Protein AF-0000000084652783 (afdb_homodimer)

Organism: NCBI:txid1294263

Sequence (302 aa):
MLIAWQYLDKKAAAVEALKDYSSMQYIIEHSDEDIYEIETRMTSPHSAKITGVPGKHNPKSGEERLAACLDEIDVLKERYRRALEYMEWFKPAWDALPEEEQFILTEFFVNDVSKTEAVANIGEKLFLERAQVYRRKDKALNHLALLLYGKMLIAWQYLDKKAAAVEALKDYSSMQYIIEHSDEDIYEIETRMTSPHSAKITGVPGKHNPKSGEERLAACLDEIDVLKERYRRALEYMEWFKPAWDALPEEEQFILTEFFVNDVSKTEAVANIGEKLFLERAQVYRRKDKALNHLALLLYGK

Solvent-accessible surface area (backbone atoms only — not comparable to full-atom values): 16634 Å² total; per-residue (Å²): 128,68,69,73,58,74,43,48,53,48,54,61,18,40,52,54,49,41,53,42,45,60,58,32,52,48,40,64,74,43,45,67,61,53,47,50,53,51,51,45,59,69,66,44,68,71,75,63,75,75,59,83,63,83,58,81,76,49,68,64,51,58,55,50,48,51,52,50,49,50,51,50,44,51,52,52,50,50,51,37,52,51,28,50,52,43,46,70,62,47,43,62,38,56,68,67,43,54,67,68,41,48,50,49,49,35,36,63,44,51,43,95,54,50,69,68,53,25,52,50,53,48,21,67,75,67,72,42,52,73,71,54,50,53,53,49,43,51,51,34,44,49,53,47,20,34,59,71,70,48,132,129,6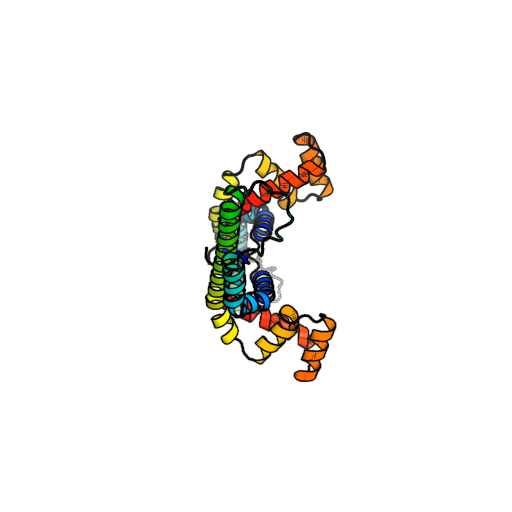7,68,73,59,73,44,47,54,48,53,62,17,41,52,55,50,40,52,42,46,59,59,33,52,48,40,65,74,41,45,67,62,53,47,50,51,50,51,46,58,68,65,44,67,73,74,66,76,74,59,83,62,82,58,80,74,49,68,65,52,58,54,50,49,52,50,52,49,50,52,52,45,52,52,51,50,50,50,35,52,50,28,49,52,43,46,70,62,48,45,63,40,54,67,68,44,55,66,68,42,49,50,49,50,34,36,62,45,52,43,94,53,52,69,69,54,26,51,51,52,50,21,65,76,68,70,41,53,73,73,54,51,53,52,50,42,52,51,35,44,49,52,46,18,34,59,70,70,47,132

Structure (mmCIF, N/CA/C/O backbone):
data_AF-0000000084652783-model_v1
#
loop_
_entity.id
_entity.type
_entity.pdbx_description
1 polymer 'Uncharacterized protein'
#
loop_
_atom_site.group_PDB
_atom_site.id
_atom_site.type_symbol
_atom_site.label_atom_id
_atom_site.label_alt_id
_atom_site.label_comp_id
_atom_site.label_asym_id
_atom_site.label_entity_id
_atom_site.label_seq_id
_atom_site.pdbx_PDB_ins_code
_atom_site.Cartn_x
_atom_site.Cartn_y
_atom_site.Cartn_z
_atom_site.occupancy
_atom_site.B_iso_or_equiv
_atom_site.auth_seq_id
_atom_site.auth_comp_id
_atom_site.auth_asym_id
_atom_site.auth_atom_id
_atom_site.pdbx_PDB_model_num
ATOM 1 N N . MET A 1 1 ? -8.594 -4.289 -14.711 1 58.03 1 MET A N 1
ATOM 2 C CA . MET A 1 1 ? -7.914 -3.613 -13.609 1 58.03 1 MET A CA 1
ATOM 3 C C . MET A 1 1 ? -6.402 -3.725 -13.758 1 58.03 1 MET A C 1
ATOM 5 O O . MET A 1 1 ? -5.895 -4.734 -14.25 1 58.03 1 MET A O 1
ATOM 9 N N . LEU A 1 2 ? -5.711 -2.51 -13.695 1 77.56 2 LEU A N 1
ATOM 10 C CA . LEU A 1 2 ? -4.273 -2.488 -13.922 1 77.56 2 LEU A CA 1
ATOM 11 C C . LEU A 1 2 ? -3.545 -3.338 -12.883 1 77.56 2 LEU A C 1
ATOM 13 O O . LEU A 1 2 ? -3.842 -3.256 -11.695 1 77.56 2 LEU A O 1
ATOM 17 N N . ILE A 1 3 ? -3.035 -4.496 -13.242 1 86.81 3 ILE A N 1
ATOM 18 C CA . ILE A 1 3 ? -2.316 -5.48 -12.438 1 86.81 3 ILE A CA 1
ATOM 19 C C . ILE A 1 3 ? -1.557 -4.773 -11.32 1 86.81 3 ILE A C 1
ATOM 21 O O . ILE A 1 3 ? -1.45 -5.301 -10.203 1 86.81 3 ILE A O 1
ATOM 25 N N . ALA A 1 4 ? -1.13 -3.553 -11.539 1 86.19 4 ALA A N 1
ATOM 26 C CA . ALA A 1 4 ? -0.367 -2.785 -10.562 1 86.19 4 ALA A CA 1
ATOM 27 C C . ALA A 1 4 ? -1.198 -2.512 -9.312 1 86.19 4 ALA A C 1
ATOM 29 O O . ALA A 1 4 ? -0.673 -2.518 -8.195 1 86.19 4 ALA A O 1
ATOM 30 N N . TRP A 1 5 ? -2.459 -2.43 -9.477 1 89.69 5 TRP A N 1
ATOM 31 C CA . TRP A 1 5 ? -3.361 -2.051 -8.398 1 89.69 5 TRP A CA 1
ATOM 32 C C . TRP A 1 5 ? -3.607 -3.229 -7.457 1 89.69 5 TRP A C 1
ATOM 34 O O . TRP A 1 5 ? -3.932 -3.037 -6.285 1 89.69 5 TRP A O 1
ATOM 44 N N . GLN A 1 6 ? -3.348 -4.355 -8.031 1 91.38 6 GLN A N 1
ATOM 45 C CA . GLN A 1 6 ? -3.66 -5.551 -7.258 1 91.38 6 GLN A CA 1
ATOM 46 C C . GLN A 1 6 ? -2.674 -5.73 -6.105 1 91.38 6 GLN A C 1
ATOM 48 O O . GLN A 1 6 ? -2.988 -6.387 -5.109 1 91.38 6 GLN A O 1
ATOM 53 N N . TYR A 1 7 ? -1.589 -5.133 -6.18 1 95.25 7 TYR A N 1
ATOM 54 C CA . TYR A 1 7 ? -0.549 -5.375 -5.184 1 95.25 7 TYR A CA 1
ATOM 55 C C . TYR A 1 7 ? -0.521 -4.262 -4.145 1 95.25 7 TYR A C 1
ATOM 57 O O . TYR A 1 7 ? 0.125 -4.395 -3.102 1 95.25 7 TYR A O 1
ATOM 65 N N . LEU A 1 8 ? -1.251 -3.223 -4.426 1 95.25 8 LEU A N 1
ATOM 66 C CA . LEU A 1 8 ? -1.272 -2.09 -3.506 1 95.25 8 LEU A CA 1
ATOM 67 C C . LEU A 1 8 ? -2.25 -2.336 -2.363 1 95.25 8 LEU A C 1
ATOM 69 O O . LEU A 1 8 ? -3.371 -2.797 -2.588 1 95.25 8 LEU A O 1
ATOM 73 N N . ASP A 1 9 ? -1.771 -2.131 -1.146 1 95.31 9 ASP A N 1
ATOM 74 C CA . ASP A 1 9 ? -2.611 -2.287 0.038 1 95.31 9 ASP A CA 1
ATOM 75 C C . ASP A 1 9 ? -3.451 -1.037 0.284 1 95.31 9 ASP A C 1
ATOM 77 O O . ASP A 1 9 ? -3.035 -0.137 1.016 1 95.31 9 ASP A O 1
ATOM 81 N N . LYS A 1 10 ? -4.57 -1.038 -0.208 1 95.88 10 LYS A N 1
ATOM 82 C CA . LYS A 1 10 ? -5.453 0.126 -0.175 1 95.88 10 LYS A CA 1
ATOM 83 C C . LYS A 1 10 ? -5.992 0.367 1.232 1 95.88 10 LYS A C 1
ATOM 85 O O . LYS A 1 10 ? -6.25 1.509 1.617 1 95.88 10 LYS A O 1
ATOM 90 N N . LYS A 1 11 ? -6.137 -0.695 1.959 1 96.69 11 LYS A N 1
ATOM 91 C CA . LYS A 1 11 ? -6.617 -0.552 3.328 1 96.69 11 LYS A CA 1
ATOM 92 C C . LYS A 1 11 ? -5.586 0.15 4.207 1 96.69 11 LYS A C 1
ATOM 94 O O . LYS A 1 11 ? -5.918 1.088 4.934 1 96.69 11 LYS A O 1
ATOM 99 N N . ALA A 1 12 ? -4.406 -0.259 4.102 1 97.5 12 ALA A N 1
ATOM 100 C CA . ALA A 1 12 ? -3.33 0.384 4.852 1 97.5 12 ALA A CA 1
ATOM 101 C C . ALA A 1 12 ? -3.166 1.843 4.438 1 97.5 12 ALA A C 1
ATOM 103 O O . ALA A 1 12 ? -2.904 2.709 5.277 1 97.5 12 ALA A O 1
ATOM 104 N N . ALA A 1 13 ? -3.295 2.057 3.148 1 97.38 13 ALA A N 1
ATOM 105 C CA . ALA A 1 13 ? -3.205 3.422 2.639 1 97.38 13 ALA A CA 1
ATOM 106 C C . ALA A 1 13 ? -4.309 4.301 3.221 1 97.38 13 ALA A C 1
ATOM 108 O O . ALA A 1 13 ? -4.074 5.461 3.561 1 97.38 13 ALA A O 1
ATOM 109 N N . ALA A 1 14 ? -5.469 3.746 3.328 1 97.94 14 ALA A N 1
ATOM 110 C CA . ALA A 1 14 ? -6.59 4.484 3.91 1 97.94 14 ALA A CA 1
ATOM 111 C C . ALA A 1 14 ? -6.312 4.84 5.367 1 97.94 14 ALA A C 1
ATOM 113 O O . ALA A 1 14 ? -6.641 5.941 5.816 1 97.94 14 ALA A O 1
ATOM 114 N N . VAL A 1 15 ? -5.75 3.914 6.051 1 98.31 15 VAL A N 1
ATOM 115 C CA . VAL A 1 15 ? -5.41 4.156 7.449 1 98.31 15 VAL A CA 1
ATOM 116 C C . VAL A 1 15 ? -4.445 5.336 7.551 1 98.31 15 VAL A C 1
ATOM 118 O O . VAL A 1 15 ? -4.629 6.227 8.383 1 98.31 15 VAL A O 1
ATOM 121 N N . GLU A 1 16 ? -3.459 5.332 6.715 1 97.75 16 GLU A N 1
ATOM 122 C CA . GLU A 1 16 ? -2.486 6.418 6.727 1 97.75 16 GLU A CA 1
ATOM 123 C C . GLU A 1 16 ? -3.141 7.75 6.371 1 97.75 16 GLU A C 1
ATOM 125 O O . GLU A 1 16 ? -2.799 8.789 6.938 1 97.75 16 GLU A O 1
ATOM 130 N N . ALA A 1 17 ? -4 7.695 5.465 1 97.56 17 ALA A N 1
ATOM 131 C CA . ALA A 1 17 ? -4.746 8.898 5.098 1 97.56 17 ALA A CA 1
ATOM 132 C C . ALA A 1 17 ? -5.57 9.414 6.277 1 97.56 17 ALA A C 1
ATOM 134 O O . ALA A 1 17 ? -5.617 10.617 6.531 1 97.56 17 ALA A O 1
ATOM 135 N N . LEU A 1 18 ? -6.211 8.539 7.008 1 98 18 LEU A N 1
ATOM 136 C CA . LEU A 1 18 ? -7.02 8.898 8.164 1 98 18 LEU A CA 1
ATOM 137 C C . LEU A 1 18 ? -6.164 9.578 9.234 1 98 18 LEU A C 1
ATOM 139 O O . LEU A 1 18 ? -6.594 10.555 9.844 1 98 18 LEU A O 1
ATOM 143 N N . LYS A 1 19 ? -5.066 9.102 9.43 1 97.5 19 LYS A N 1
ATOM 144 C CA . LYS A 1 19 ? -4.176 9.602 10.469 1 97.5 19 LYS A CA 1
ATOM 145 C C . LYS A 1 19 ? -3.758 11.047 10.18 1 97.5 19 LYS A C 1
ATOM 147 O O . LYS A 1 19 ? -3.416 11.789 11.102 1 97.5 19 LYS A O 1
ATOM 152 N N . ASP A 1 20 ? -3.789 11.422 8.93 1 96.69 20 ASP A N 1
ATOM 153 C CA . ASP A 1 20 ? -3.35 12.75 8.523 1 96.69 20 ASP A CA 1
ATOM 154 C C . ASP A 1 20 ? -4.496 13.758 8.609 1 96.69 20 ASP A C 1
ATOM 156 O O . ASP A 1 20 ? -4.277 14.969 8.492 1 96.69 20 ASP A O 1
ATOM 160 N N . TYR A 1 21 ? -5.633 13.289 8.852 1 96.81 21 TYR A N 1
ATOM 161 C CA . TYR A 1 21 ? -6.824 14.125 8.727 1 96.81 21 TYR A CA 1
ATOM 162 C C . TYR A 1 21 ? -6.746 15.328 9.664 1 96.81 21 TYR A C 1
ATOM 164 O O . TYR A 1 21 ? -6.93 16.469 9.234 1 96.81 21 TYR A O 1
ATOM 172 N N . SER A 1 22 ? -6.453 15.062 10.898 1 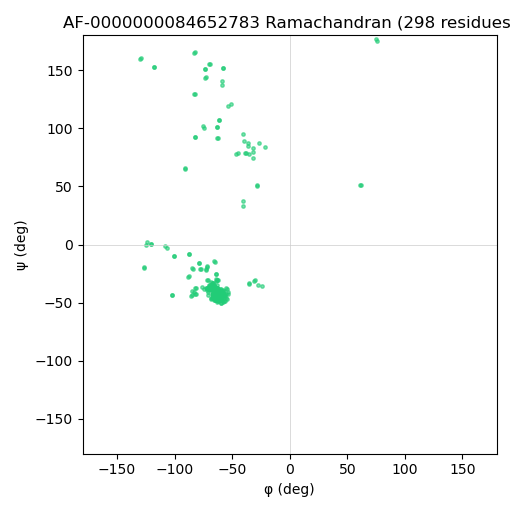95.81 22 SER A N 1
ATOM 173 C CA . SER A 1 22 ? -6.434 16.141 11.891 1 95.81 22 SER A CA 1
ATOM 174 C C . SER A 1 22 ? -5.348 17.156 11.578 1 95.81 22 SER A C 1
ATOM 176 O O . SER A 1 22 ? -5.566 18.359 11.727 1 95.81 22 SER A O 1
ATOM 178 N N . SER A 1 23 ? -4.258 16.641 11.219 1 95.69 23 SER A N 1
ATOM 179 C CA . SER A 1 23 ? -3.148 17.516 10.875 1 95.69 23 SER A CA 1
ATOM 180 C C . SER A 1 23 ? -3.49 18.391 9.68 1 95.69 23 SER A C 1
ATOM 182 O O . SER A 1 23 ? -3.227 19.594 9.688 1 95.69 23 SER A O 1
ATOM 184 N N . MET A 1 24 ? -4.121 17.812 8.648 1 96.31 24 MET A N 1
ATOM 185 C CA . MET A 1 24 ? -4.5 18.562 7.457 1 96.31 24 MET A CA 1
ATOM 186 C C . MET A 1 24 ? -5.555 19.609 7.785 1 96.31 24 MET A C 1
ATOM 188 O O . MET A 1 24 ? -5.477 20.75 7.316 1 96.31 24 MET A O 1
ATOM 192 N N . GLN A 1 25 ? -6.457 19.266 8.57 1 95 25 GLN A N 1
ATOM 193 C CA . GLN A 1 25 ? -7.473 20.203 9.023 1 95 25 GLN A CA 1
ATOM 194 C C . GLN A 1 25 ? -6.844 21.375 9.789 1 95 25 GLN A C 1
ATOM 196 O O . GLN A 1 25 ? -7.211 22.531 9.578 1 95 25 GLN A O 1
ATOM 201 N N . TYR A 1 26 ? -5.984 21.016 10.664 1 95.19 26 TYR A N 1
ATOM 202 C CA . TYR A 1 26 ? -5.293 22.031 11.453 1 95.19 26 TYR A CA 1
ATOM 203 C C . TYR A 1 26 ? -4.559 23.016 10.555 1 95.19 26 TYR A C 1
ATOM 205 O O . TYR A 1 26 ? -4.633 24.234 10.766 1 95.19 26 TYR A O 1
ATOM 213 N N . ILE A 1 27 ? -3.891 22.469 9.547 1 95.94 27 ILE A N 1
ATOM 214 C CA . ILE A 1 27 ? -3.123 23.297 8.625 1 95.94 27 ILE A CA 1
ATOM 215 C C . ILE A 1 27 ? -4.059 24.266 7.898 1 95.94 27 ILE A C 1
ATOM 217 O O . ILE A 1 27 ? -3.758 25.453 7.777 1 95.94 27 ILE A O 1
ATOM 221 N N . ILE A 1 28 ? -5.129 23.812 7.504 1 95.06 28 ILE A N 1
ATOM 222 C CA . ILE A 1 28 ? -6.074 24.641 6.758 1 95.06 28 ILE 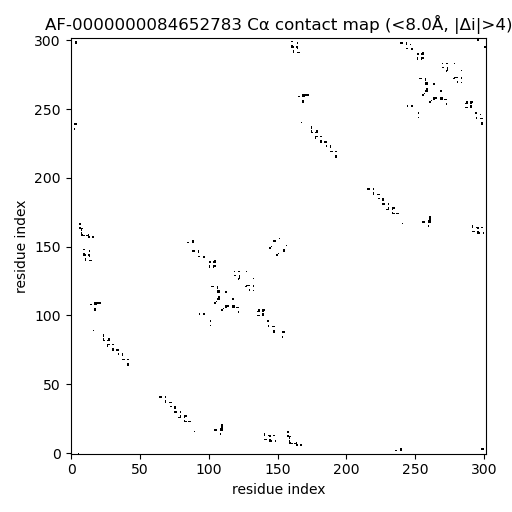A CA 1
ATOM 223 C C . ILE A 1 28 ? -6.621 25.75 7.664 1 95.06 28 ILE A C 1
ATOM 225 O O . ILE A 1 28 ? -6.77 26.891 7.238 1 95.06 28 ILE A O 1
ATOM 229 N N . GLU A 1 29 ? -6.781 25.453 8.867 1 94.38 29 GLU A N 1
ATOM 230 C CA . GLU A 1 29 ? -7.441 26.359 9.789 1 94.38 29 GLU A CA 1
ATOM 231 C C . GLU A 1 29 ? -6.457 27.391 10.352 1 94.38 29 GLU A C 1
ATOM 233 O O . GLU A 1 29 ? -6.859 28.453 10.805 1 94.38 29 GLU A O 1
ATOM 238 N N . HIS A 1 30 ? -5.16 27.125 10.32 1 92.69 30 HIS A N 1
ATOM 239 C CA . HIS A 1 30 ? -4.258 27.984 11.078 1 92.69 30 HIS A CA 1
ATOM 240 C C . HIS A 1 30 ? -3.168 28.562 10.18 1 92.69 30 HIS A C 1
ATOM 242 O O . HIS A 1 30 ? -2.332 29.344 10.641 1 92.69 30 HIS A O 1
ATOM 248 N N . SER A 1 31 ? -3.096 28.297 8.945 1 90.12 31 SER A N 1
ATOM 249 C CA . SER A 1 31 ? -2.016 28.734 8.062 1 90.12 31 SER A CA 1
ATOM 250 C C . SER A 1 31 ? -1.971 30.25 7.941 1 90.12 31 SER A C 1
ATOM 252 O O . SER A 1 31 ? -0.892 30.844 7.941 1 90.12 31 SER A O 1
ATOM 254 N N . ASP A 1 32 ? -3.08 30.875 7.863 1 87.62 32 ASP A N 1
ATOM 255 C CA . ASP A 1 32 ? -3.139 32.312 7.719 1 87.62 32 ASP A CA 1
ATOM 256 C C . ASP A 1 32 ? -2.539 33.031 8.938 1 87.62 32 ASP A C 1
ATOM 258 O O . ASP A 1 32 ? -1.811 34 8.797 1 87.62 32 ASP A O 1
ATOM 262 N N . GLU A 1 33 ? -2.883 32.5 10.031 1 88.88 33 GLU A N 1
ATOM 263 C CA . GLU A 1 33 ? -2.34 33.094 11.258 1 88.88 33 GLU A CA 1
ATOM 264 C C . GLU A 1 33 ? -0.824 32.906 11.32 1 88.88 33 GLU A C 1
ATOM 266 O O . GLU A 1 33 ? -0.112 33.844 11.727 1 88.88 33 GLU A O 1
ATOM 271 N N . ASP A 1 34 ? -0.347 31.797 10.836 1 88.44 34 ASP A N 1
ATOM 272 C CA . ASP A 1 34 ? 1.086 31.531 10.828 1 88.44 34 ASP A CA 1
ATOM 273 C C . ASP A 1 34 ? 1.819 32.469 9.867 1 88.44 34 ASP A C 1
ATOM 275 O O . ASP A 1 34 ? 2.885 32.969 10.195 1 88.44 34 ASP A O 1
ATOM 279 N N . ILE A 1 35 ? 1.234 32.625 8.789 1 87.69 35 ILE A N 1
ATOM 280 C CA . ILE A 1 35 ? 1.825 33.5 7.785 1 87.69 35 ILE A CA 1
ATOM 281 C C . ILE A 1 35 ? 1.836 34.938 8.305 1 87.69 35 ILE A C 1
ATOM 283 O O . ILE A 1 35 ? 2.836 35.656 8.164 1 87.69 35 ILE A O 1
ATOM 287 N N . TYR A 1 36 ? 0.757 35.344 8.914 1 87.25 36 TYR A N 1
ATOM 288 C CA . TYR A 1 36 ? 0.65 36.688 9.484 1 87.25 36 TYR A CA 1
ATOM 289 C C . TYR A 1 36 ? 1.734 36.906 10.531 1 87.25 36 TYR A C 1
ATOM 291 O O . TYR A 1 36 ? 2.365 37.969 10.555 1 87.25 36 TYR A O 1
ATOM 299 N N . GLU A 1 37 ? 2.002 35.938 11.297 1 88.19 37 GLU A N 1
ATOM 300 C CA . GLU A 1 37 ? 3.025 36.031 12.336 1 88.19 37 GLU A CA 1
ATOM 301 C C . GLU A 1 37 ? 4.41 36.25 11.719 1 88.19 37 GLU A C 1
ATOM 303 O O . GLU A 1 37 ? 5.203 37.031 12.211 1 88.19 37 GLU A O 1
ATOM 308 N N . ILE A 1 38 ? 4.703 35.594 10.648 1 87.81 38 ILE A N 1
ATOM 309 C CA . ILE A 1 38 ? 5.992 35.719 9.977 1 87.81 38 ILE A CA 1
ATOM 310 C C . ILE A 1 38 ? 6.113 37.094 9.328 1 87.81 38 ILE A C 1
ATOM 312 O O . ILE A 1 38 ? 7.164 37.75 9.414 1 87.81 38 ILE A O 1
ATOM 316 N N . GLU A 1 39 ? 5.059 37.531 8.789 1 85.19 39 GLU A N 1
ATOM 317 C CA . GLU A 1 39 ? 5.059 38.844 8.148 1 85.19 39 GLU A CA 1
ATOM 318 C C . GLU A 1 39 ? 5.277 39.938 9.172 1 85.19 39 GLU A C 1
ATOM 320 O O . GLU A 1 39 ? 5.977 40.938 8.898 1 85.19 39 GLU A O 1
ATOM 325 N N . THR A 1 40 ? 4.723 39.812 10.305 1 85.62 40 THR A N 1
ATOM 326 C CA . THR A 1 40 ? 4.871 40.781 11.375 1 85.62 40 THR A CA 1
ATOM 327 C C . THR A 1 40 ? 6.305 40.812 11.898 1 85.62 40 THR A C 1
ATOM 329 O O . THR A 1 40 ? 6.852 41.875 12.195 1 85.62 40 THR A O 1
ATOM 332 N N . ARG A 1 41 ? 6.848 39.594 11.922 1 81.75 41 ARG A N 1
ATOM 333 C CA . ARG A 1 41 ? 8.242 39.469 12.336 1 81.75 41 ARG A CA 1
ATOM 334 C C . ARG A 1 41 ? 9.156 40.219 11.352 1 81.75 41 ARG A C 1
ATOM 336 O O . ARG A 1 41 ? 10.164 40.781 11.75 1 81.75 41 ARG A O 1
ATOM 343 N N . MET A 1 42 ? 8.711 40.156 10.109 1 80.25 42 MET A N 1
ATOM 344 C CA . MET A 1 42 ? 9.492 40.812 9.07 1 80.25 42 MET A CA 1
ATOM 345 C C . MET A 1 42 ? 9.398 42.312 9.188 1 80.25 42 MET A C 1
ATOM 347 O O . MET A 1 42 ? 10.367 43.031 8.906 1 80.25 42 MET A O 1
ATOM 351 N N . THR A 1 43 ? 8.211 42.75 9.547 1 76.5 43 THR A N 1
ATOM 352 C CA . THR A 1 43 ? 7.969 44.188 9.562 1 76.5 43 THR A CA 1
ATOM 353 C C . THR A 1 43 ? 8.367 44.781 10.906 1 76.5 43 THR A C 1
ATOM 355 O O . THR A 1 43 ? 8.492 46 11.031 1 76.5 43 THR A O 1
ATOM 358 N N . SER A 1 44 ? 8.305 43.938 11.93 1 69.88 44 SER A N 1
ATOM 359 C CA . SER A 1 44 ? 8.664 44.469 13.234 1 69.88 44 SER A CA 1
ATOM 360 C C . SER A 1 44 ? 10.133 44.906 13.266 1 69.88 44 SER A C 1
ATOM 362 O O . SER A 1 44 ? 11.008 44.125 12.859 1 69.88 44 SER A O 1
ATOM 364 N N . PRO A 1 45 ? 10.352 46.125 13.148 1 56.28 45 PRO A N 1
ATOM 365 C CA . PRO A 1 45 ? 11.727 46.625 13.297 1 56.28 45 PRO A CA 1
ATOM 366 C C . PRO A 1 45 ? 12.477 45.938 14.438 1 56.28 45 PRO A C 1
ATOM 368 O O . PRO A 1 45 ? 11.875 45.594 15.469 1 56.28 45 PRO A O 1
ATOM 371 N N . HIS A 1 46 ? 13.203 44.969 14.211 1 52.22 46 HIS A N 1
ATOM 372 C CA . HIS A 1 46 ? 14.078 44.5 15.289 1 52.22 46 HIS A CA 1
ATOM 373 C C . HIS A 1 46 ? 14.406 45.656 16.25 1 52.22 46 HIS A C 1
ATOM 375 O O . HIS A 1 46 ? 14.906 46.688 15.82 1 52.22 46 HIS A O 1
ATOM 381 N N . SER A 1 47 ? 13.602 45.875 17.203 1 47.72 47 SER A N 1
ATOM 382 C CA . SER A 1 47 ? 14.18 46.688 18.266 1 47.72 47 SER A CA 1
ATOM 383 C C . SER A 1 47 ? 15.656 46.375 18.469 1 47.72 47 SER A C 1
ATOM 385 O O . SER A 1 47 ? 16 45.25 18.844 1 47.72 47 SER A O 1
ATOM 387 N N . ALA A 1 48 ? 16.516 46.844 17.656 1 43.88 48 ALA A N 1
ATOM 388 C CA . ALA A 1 48 ? 17.938 46.812 17.953 1 43.88 48 ALA A CA 1
ATOM 389 C C . ALA A 1 48 ? 18.203 46.938 19.453 1 43.88 48 ALA A C 1
ATOM 391 O O . ALA A 1 48 ? 17.797 47.906 20.078 1 43.88 48 ALA A O 1
ATOM 392 N N . LYS A 1 49 ? 18.141 46 20.156 1 44.09 49 LYS A N 1
ATOM 393 C CA . LYS A 1 49 ? 18.938 46.281 21.344 1 44.09 49 LYS A CA 1
ATOM 394 C C . LYS A 1 49 ? 20.188 47.094 20.984 1 44.09 49 LYS A C 1
ATOM 396 O O . LYS A 1 49 ? 21.031 46.594 20.219 1 44.09 49 LYS A O 1
ATOM 401 N N . ILE A 1 50 ? 20.062 48.469 20.891 1 41.84 50 ILE A N 1
ATOM 402 C CA . ILE A 1 50 ? 21.203 49.375 20.828 1 41.84 50 ILE A CA 1
ATOM 403 C C . ILE A 1 50 ? 22.281 48.906 21.781 1 41.84 50 ILE A C 1
ATOM 405 O O . ILE A 1 50 ? 22.25 49.219 22.969 1 41.84 50 ILE A O 1
ATOM 409 N N . THR A 1 51 ? 22.5 47.656 22.047 1 46.03 51 THR A N 1
ATOM 410 C CA . THR A 1 51 ? 23.766 47.625 22.781 1 46.03 51 THR A CA 1
ATOM 411 C C . THR A 1 51 ? 24.844 48.406 22.031 1 46.03 51 THR A C 1
ATOM 413 O O . THR A 1 51 ? 24.828 48.469 20.797 1 46.03 51 THR A O 1
ATOM 416 N N . GLY A 1 52 ? 25.406 49.438 22.688 1 47.88 52 GLY A N 1
ATOM 417 C CA . GLY A 1 52 ? 26.406 50.438 22.375 1 47.88 52 GLY A CA 1
ATOM 418 C C . GLY A 1 52 ? 27.406 49.969 21.328 1 47.88 52 GLY A C 1
ATOM 419 O O . GLY A 1 52 ? 28.375 50.656 21.047 1 47.88 52 GLY A O 1
ATOM 420 N N . VAL A 1 53 ? 27.766 48.688 21.312 1 48.53 53 VAL A N 1
ATOM 421 C CA . VAL A 1 53 ? 28.891 48.469 20.406 1 48.53 53 VAL A CA 1
ATOM 422 C C . VAL A 1 53 ? 28.422 48.531 18.953 1 48.53 53 VAL A C 1
ATOM 424 O O . VAL A 1 53 ? 27.406 47.906 18.609 1 48.53 53 VAL A O 1
ATOM 427 N N . PRO A 1 54 ? 28.656 49.656 18.328 1 49.94 54 PRO A N 1
ATOM 428 C CA . PRO A 1 54 ? 28.422 49.688 16.891 1 49.94 54 PRO A CA 1
ATOM 429 C C . PRO A 1 54 ? 28.594 48.344 16.219 1 49.94 54 PRO A C 1
ATOM 431 O O . PRO A 1 54 ? 29.719 47.812 16.188 1 49.94 54 PRO A O 1
ATOM 434 N N . GLY A 1 55 ? 28.047 47.375 16.641 1 47.34 55 GLY A N 1
ATOM 435 C CA . GLY A 1 55 ? 28.344 46.188 15.883 1 47.34 55 GLY A CA 1
ATOM 436 C C . GLY A 1 55 ? 27.953 46.281 14.422 1 47.34 55 GLY A C 1
ATOM 437 O O . GLY A 1 55 ? 27.125 47.125 14.055 1 47.34 55 GLY A O 1
ATOM 438 N N . LYS A 1 56 ? 28.781 45.75 13.555 1 50.91 56 LYS A N 1
ATOM 439 C CA . LYS A 1 56 ? 28.719 45.75 12.102 1 50.91 56 LYS A CA 1
ATOM 440 C C . LYS A 1 56 ? 27.312 45.375 11.617 1 50.91 56 LYS A C 1
ATOM 442 O O . LYS A 1 56 ? 26.812 44.281 11.906 1 50.91 56 LYS A O 1
ATOM 447 N N . HIS A 1 57 ? 26.453 46.375 11.711 1 51.88 57 HIS A N 1
ATOM 448 C CA . HIS A 1 57 ? 25.219 46.125 10.977 1 51.88 57 HIS A CA 1
ATOM 449 C C . HIS A 1 57 ? 25.5 45.406 9.656 1 51.88 57 HIS A C 1
ATOM 451 O O . HIS A 1 57 ? 26.094 45.969 8.742 1 51.88 57 HIS A O 1
ATOM 457 N N . ASN A 1 58 ? 25.703 44.25 9.734 1 59.59 58 ASN A N 1
ATOM 458 C CA . ASN A 1 58 ? 25.844 43.562 8.453 1 59.59 58 ASN A CA 1
ATOM 459 C C . ASN A 1 58 ? 24.562 43.625 7.641 1 59.59 58 ASN A C 1
ATOM 461 O O . ASN A 1 58 ? 23.547 43.031 8.031 1 59.59 58 ASN A O 1
ATOM 465 N N . PRO A 1 59 ? 24.484 44.656 6.797 1 59.81 59 PRO A N 1
ATOM 466 C CA . PRO A 1 59 ? 23.344 44.75 5.875 1 59.81 59 PRO A CA 1
ATOM 467 C C . PRO A 1 59 ? 22.875 43.406 5.371 1 59.81 59 PRO A C 1
ATOM 469 O O . PRO A 1 59 ? 21.703 43.219 5.047 1 59.81 59 PRO A O 1
ATOM 472 N N . LYS A 1 60 ? 23.781 42.531 5.215 1 61.56 60 LYS A N 1
ATOM 473 C CA . LYS A 1 60 ? 23.469 41.188 4.695 1 61.56 60 LYS A CA 1
ATOM 474 C C . LYS A 1 60 ? 22.594 40.406 5.676 1 61.56 60 LYS A C 1
ATOM 476 O O . LYS A 1 60 ? 21.859 39.5 5.277 1 61.56 60 LYS A O 1
ATOM 481 N N . SER A 1 61 ? 22.656 41.125 6.887 1 74.31 61 SER A N 1
ATOM 482 C CA . SER A 1 61 ? 21.938 40.406 7.941 1 74.31 61 SER A CA 1
ATOM 483 C C . SER A 1 61 ? 20.438 40.562 7.785 1 74.31 61 SER A C 1
ATOM 485 O O . SER A 1 61 ? 19.672 39.625 7.945 1 74.31 61 SER A O 1
ATOM 487 N N . GLY A 1 62 ? 20.047 41.75 7.363 1 72.94 62 GLY A N 1
ATOM 488 C CA . GLY A 1 62 ? 18.641 42 7.145 1 72.94 62 GLY A CA 1
ATOM 489 C C . GLY A 1 62 ? 18.062 41.281 5.941 1 72.94 62 GLY A C 1
ATOM 490 O O . GLY A 1 62 ? 16.969 40.719 6.012 1 72.94 62 GLY A O 1
ATOM 491 N N . GLU A 1 63 ? 18.844 41.281 4.898 1 78.5 63 GLU A N 1
ATOM 492 C CA . GLU A 1 63 ? 18.438 40.594 3.678 1 78.5 63 GLU A CA 1
ATOM 493 C C . GLU A 1 63 ? 18.328 39.094 3.904 1 78.5 63 GLU A C 1
ATOM 495 O O . GLU A 1 63 ? 17.422 38.438 3.395 1 78.5 63 GLU A O 1
ATOM 500 N N . GLU A 1 64 ? 19.25 38.594 4.641 1 83.19 64 GLU A N 1
ATOM 501 C CA . GLU A 1 64 ? 19.234 37.188 4.965 1 83.19 64 GLU A CA 1
ATOM 502 C C . GLU A 1 64 ? 18.031 36.812 5.812 1 83.19 64 GLU A C 1
ATOM 504 O O . GLU A 1 64 ? 17.422 35.75 5.602 1 83.19 64 GLU A O 1
ATOM 509 N N . ARG A 1 65 ? 17.734 37.719 6.648 1 82.69 65 ARG A N 1
ATOM 510 C CA . ARG A 1 65 ? 16.562 37.5 7.492 1 82.69 65 ARG A CA 1
ATOM 511 C C . ARG A 1 65 ? 15.289 37.5 6.664 1 82.69 65 ARG A C 1
ATOM 513 O O . ARG A 1 65 ? 14.414 36.656 6.848 1 82.69 65 ARG A O 1
ATOM 520 N N . LEU A 1 66 ? 15.21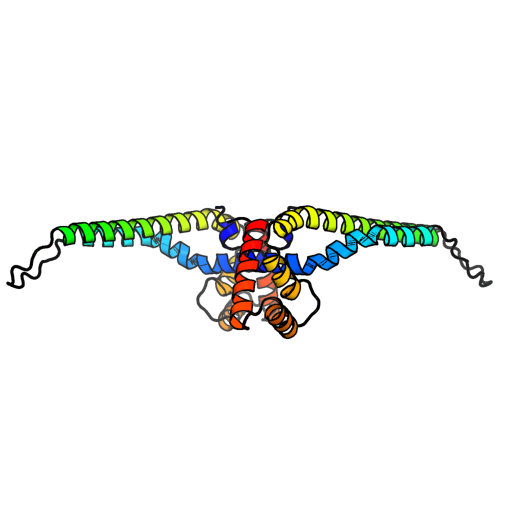1 38.406 5.801 1 85.44 66 LEU A N 1
ATOM 521 C CA . LEU A 1 66 ? 14.055 38.531 4.922 1 85.44 66 LEU A CA 1
ATOM 522 C C . LEU A 1 66 ? 13.93 37.312 4.027 1 85.44 66 LEU A C 1
ATOM 524 O O . LEU A 1 66 ? 12.828 36.781 3.832 1 85.44 66 LEU A O 1
ATOM 528 N N . ALA A 1 67 ? 15.055 36.875 3.545 1 86 67 ALA A N 1
ATOM 529 C CA . ALA A 1 67 ? 15.07 35.656 2.703 1 86 67 ALA A CA 1
ATOM 530 C C . ALA A 1 67 ? 14.594 34.438 3.48 1 86 67 ALA A C 1
ATOM 532 O O . ALA A 1 67 ? 13.852 33.625 2.953 1 86 67 ALA A O 1
ATOM 533 N N . ALA A 1 68 ? 15 34.344 4.715 1 87.75 68 ALA A N 1
ATOM 534 C CA . ALA A 1 68 ? 14.602 33.219 5.57 1 87.75 68 ALA A CA 1
ATOM 535 C C . ALA A 1 68 ? 13.102 33.25 5.84 1 87.75 68 ALA A C 1
ATOM 537 O O . ALA A 1 68 ? 12.453 32.188 5.836 1 87.75 68 ALA A O 1
ATOM 538 N N . CYS A 1 69 ? 12.602 34.5 6.031 1 86.69 69 CYS A N 1
ATOM 539 C CA . CYS A 1 69 ? 11.172 34.625 6.273 1 86.69 69 CYS A CA 1
ATOM 540 C C . CYS A 1 69 ? 10.367 34.25 5.043 1 86.69 69 CYS A C 1
ATOM 542 O O . CYS A 1 69 ? 9.352 33.562 5.156 1 86.69 69 CYS A O 1
ATOM 544 N N . LEU A 1 70 ? 10.875 34.594 3.936 1 89.56 70 LEU A N 1
ATOM 545 C CA . LEU A 1 70 ? 10.195 34.25 2.688 1 89.56 70 LEU A CA 1
ATOM 546 C C . LEU A 1 70 ? 10.219 32.75 2.451 1 89.56 70 LEU A C 1
ATOM 548 O O . LEU A 1 70 ? 9.219 32.188 2.002 1 89.56 70 LEU A O 1
ATOM 552 N N . ASP A 1 71 ? 11.32 32.188 2.791 1 92.19 71 ASP A N 1
ATOM 553 C CA . ASP A 1 71 ? 11.422 30.734 2.682 1 92.19 71 ASP A CA 1
ATOM 554 C C . ASP A 1 71 ? 10.422 30.031 3.6 1 92.19 71 ASP A C 1
ATOM 556 O O . ASP A 1 71 ? 9.789 29.047 3.207 1 92.19 71 ASP A O 1
ATOM 560 N N . GLU A 1 72 ? 10.273 30.578 4.742 1 92 72 GLU A N 1
ATOM 561 C CA . GLU A 1 72 ? 9.336 30.016 5.703 1 92 72 GLU A CA 1
ATOM 562 C C . GLU A 1 72 ? 7.898 30.125 5.203 1 92 72 GLU A C 1
ATOM 564 O O . GLU A 1 72 ? 7.109 29.188 5.352 1 92 72 GLU A O 1
ATOM 569 N N . ILE A 1 73 ? 7.629 31.172 4.621 1 91.62 73 ILE A N 1
ATOM 570 C CA . ILE A 1 73 ? 6.289 31.406 4.094 1 91.62 73 ILE A CA 1
ATOM 571 C C . ILE A 1 73 ? 6.012 30.438 2.949 1 91.62 73 ILE A C 1
ATOM 573 O O . ILE A 1 73 ? 4.922 29.859 2.861 1 91.62 73 ILE A O 1
ATOM 577 N N . ASP A 1 74 ? 6.996 30.297 2.158 1 93 74 ASP A N 1
ATOM 578 C CA . ASP A 1 74 ? 6.848 29.375 1.034 1 93 74 ASP A CA 1
ATOM 579 C C . ASP A 1 74 ? 6.562 27.953 1.52 1 93 74 ASP A C 1
ATOM 581 O O . ASP A 1 74 ? 5.75 27.25 0.924 1 93 74 ASP A O 1
ATOM 585 N N . VAL A 1 75 ? 7.18 27.578 2.557 1 94.12 75 VAL A N 1
ATOM 586 C CA . VAL A 1 75 ? 6.965 26.266 3.135 1 94.12 75 VAL A CA 1
ATOM 587 C C . VAL A 1 75 ? 5.527 26.141 3.639 1 94.12 75 VAL A C 1
ATOM 589 O O . VAL A 1 75 ? 4.852 25.141 3.389 1 94.12 75 VAL A O 1
ATOM 592 N N . LEU A 1 76 ? 5.07 27.188 4.266 1 93.06 76 LEU A N 1
ATOM 593 C CA . LEU A 1 76 ? 3.719 27.172 4.816 1 93.06 76 LEU A CA 1
ATOM 594 C C . LEU A 1 76 ? 2.678 27.125 3.701 1 93.06 76 LEU A C 1
ATOM 596 O O . LEU A 1 76 ? 1.663 26.438 3.824 1 93.06 76 LEU A O 1
ATOM 600 N N . LYS A 1 77 ? 2.986 27.828 2.695 1 93.56 77 LYS A N 1
ATOM 601 C CA . LYS A 1 77 ? 2.066 27.844 1.561 1 93.56 77 LYS A CA 1
ATOM 602 C C . LYS A 1 77 ? 1.985 26.484 0.897 1 93.56 77 LYS A C 1
ATOM 604 O O . LYS A 1 77 ? 0.91 26.047 0.471 1 93.56 77 LYS A O 1
ATOM 609 N N . GLU A 1 78 ? 3.084 25.938 0.845 1 94.75 78 GLU A N 1
ATOM 610 C CA . GLU A 1 78 ? 3.107 24.594 0.272 1 94.75 78 GLU A CA 1
ATOM 611 C C . GLU A 1 78 ? 2.348 23.609 1.151 1 94.75 78 GLU A C 1
ATOM 613 O O . GLU A 1 78 ? 1.62 22.75 0.645 1 94.75 78 GLU A O 1
ATOM 618 N N . ARG A 1 79 ? 2.504 23.734 2.398 1 94.31 79 ARG A N 1
ATOM 619 C CA . ARG A 1 79 ? 1.776 22.875 3.328 1 94.31 79 ARG A CA 1
ATOM 620 C C . ARG A 1 79 ? 0.271 23.094 3.205 1 94.31 79 ARG A C 1
ATOM 622 O O . ARG A 1 79 ? -0.501 22.125 3.26 1 94.31 79 ARG A O 1
ATOM 629 N N . TYR A 1 80 ? -0.054 24.328 3.041 1 95.19 80 TYR A N 1
ATOM 630 C CA . TYR A 1 80 ? -1.464 24.656 2.879 1 95.19 80 TYR A CA 1
ATOM 631 C C . TYR A 1 80 ? -2.027 24.047 1.602 1 95.19 80 TYR A C 1
ATOM 633 O O . TYR A 1 80 ? -3.109 23.453 1.613 1 95.19 80 TYR A O 1
ATOM 641 N N . ARG A 1 81 ? -1.329 24.219 0.562 1 94.88 81 ARG A N 1
ATOM 642 C CA . ARG A 1 81 ? -1.748 23.656 -0.716 1 94.88 81 ARG A CA 1
ATOM 643 C C . ARG A 1 81 ? -1.931 22.141 -0.611 1 94.88 81 ARG A C 1
ATOM 645 O O . ARG A 1 81 ? -2.924 21.609 -1.097 1 94.88 81 ARG A O 1
ATOM 652 N N . ARG A 1 82 ? -1.054 21.469 0.037 1 94.31 82 ARG A N 1
ATOM 653 C CA . ARG A 1 82 ? -1.117 20.016 0.23 1 94.31 82 ARG A CA 1
ATOM 654 C C . ARG A 1 82 ? -2.348 19.625 1.042 1 94.31 82 ARG A C 1
ATOM 656 O O . ARG A 1 82 ? -3.014 18.641 0.732 1 94.31 82 ARG A O 1
ATOM 663 N N . ALA A 1 83 ? -2.543 20.406 2.049 1 96.75 83 ALA A N 1
ATOM 664 C CA . ALA A 1 83 ? -3.699 20.141 2.898 1 96.75 83 ALA A CA 1
ATOM 665 C C . ALA A 1 83 ? -5.004 20.312 2.123 1 96.75 83 ALA A C 1
ATOM 667 O O . ALA A 1 83 ? -5.934 19.516 2.289 1 96.75 83 ALA A O 1
ATOM 668 N N . LEU A 1 84 ? -5.031 21.266 1.271 1 96.19 84 LEU A N 1
ATOM 669 C CA . LEU A 1 84 ? -6.215 21.5 0.449 1 96.19 84 LEU A CA 1
ATOM 670 C C . LEU A 1 84 ? -6.43 20.344 -0.527 1 96.19 84 LEU A C 1
ATOM 672 O O . LEU A 1 84 ? -7.555 19.875 -0.7 1 96.19 84 LEU A O 1
ATOM 676 N N . GLU A 1 85 ? -5.391 20 -1.116 1 96.44 85 GLU A N 1
ATOM 677 C CA . GLU A 1 85 ? -5.461 18.875 -2.051 1 96.44 85 GLU A CA 1
ATOM 678 C C . GLU A 1 85 ? -5.926 17.609 -1.354 1 96.44 85 GLU A C 1
ATOM 680 O O . GLU A 1 85 ? -6.742 16.859 -1.897 1 96.44 85 GLU A O 1
ATOM 685 N N . TYR A 1 86 ? -5.375 17.422 -0.214 1 96.94 86 TYR A N 1
ATOM 686 C CA . TYR A 1 86 ? -5.785 16.281 0.6 1 96.94 86 TYR A CA 1
ATOM 687 C C . TYR A 1 86 ? -7.285 16.312 0.863 1 96.94 86 TYR A C 1
ATOM 689 O O . TYR A 1 86 ? -7.977 15.312 0.666 1 96.94 86 TYR A O 1
ATOM 697 N N . MET A 1 87 ? -7.789 17.422 1.271 1 97.31 87 MET A N 1
ATOM 698 C CA . MET A 1 87 ? -9.203 17.516 1.635 1 97.31 87 MET A CA 1
ATOM 699 C C . MET A 1 87 ? -10.094 17.328 0.413 1 97.31 87 MET A C 1
ATOM 701 O O . MET A 1 87 ? -11.141 16.688 0.497 1 97.31 87 MET A O 1
ATOM 705 N N . GLU A 1 88 ? -9.688 17.859 -0.693 1 96.62 88 GLU A N 1
ATOM 706 C CA . GLU A 1 88 ? -10.453 17.734 -1.931 1 96.62 88 GLU A CA 1
ATOM 707 C C . GLU A 1 88 ? -10.555 16.281 -2.363 1 96.62 88 GLU A C 1
ATOM 709 O O . GLU A 1 88 ? -11.562 15.859 -2.936 1 96.62 88 GLU A O 1
ATOM 714 N N . TRP A 1 89 ? -9.547 15.531 -2.033 1 96.56 89 TRP A N 1
ATOM 715 C CA . TRP A 1 89 ? -9.492 14.117 -2.391 1 96.56 89 TRP A CA 1
ATOM 716 C C . TRP A 1 89 ? -10.219 13.266 -1.355 1 96.56 89 TRP A C 1
ATOM 718 O O . TRP A 1 89 ? -11 12.383 -1.709 1 96.56 89 TRP A O 1
ATOM 728 N N . PHE A 1 90 ? -9.992 13.539 -0.093 1 97.69 90 PHE A N 1
ATOM 729 C CA . PHE A 1 90 ? -10.414 12.68 1.004 1 97.69 90 PHE A CA 1
ATOM 730 C C . PHE A 1 90 ? -11.867 12.945 1.382 1 97.69 90 PHE A C 1
ATOM 732 O O . PHE A 1 90 ? -12.633 12.016 1.637 1 97.69 90 PHE A O 1
ATOM 739 N N . LYS A 1 91 ? -12.273 14.125 1.405 1 97.44 91 LYS A N 1
ATOM 740 C CA . LYS A 1 91 ? -13.523 14.555 2.033 1 97.44 91 LYS A CA 1
ATOM 741 C C . LYS A 1 91 ? -14.734 13.961 1.32 1 97.44 91 LYS A C 1
ATOM 743 O O . LYS A 1 91 ? -15.68 13.508 1.968 1 97.44 91 LYS A O 1
ATOM 748 N N . PRO A 1 92 ? -14.766 13.977 0.017 1 97.75 92 PRO A N 1
ATOM 749 C CA . PRO A 1 92 ? -15.93 13.375 -0.631 1 97.75 92 PRO A CA 1
ATOM 750 C C . PRO A 1 92 ? -16.125 11.906 -0.261 1 97.75 92 PRO A C 1
ATOM 752 O O . PRO A 1 92 ? -17.25 11.453 -0.068 1 97.75 92 PRO A O 1
ATOM 755 N N . ALA A 1 93 ? -15.047 11.156 -0.197 1 98.06 93 ALA A N 1
ATOM 756 C CA . ALA A 1 93 ? -15.102 9.758 0.21 1 98.06 93 ALA A CA 1
ATOM 757 C C . ALA A 1 93 ? -15.555 9.625 1.662 1 98.06 93 ALA A C 1
ATOM 759 O O . ALA A 1 93 ? -16.375 8.766 1.987 1 98.06 93 ALA A O 1
ATOM 760 N N . TRP A 1 94 ? -15.062 10.484 2.469 1 98.06 94 TRP A N 1
ATOM 761 C CA . TRP A 1 94 ? -15.398 10.5 3.889 1 98.06 94 TRP A CA 1
ATOM 762 C C . TRP A 1 94 ? -16.891 10.789 4.094 1 98.06 94 TRP A C 1
ATOM 764 O O . TRP A 1 94 ? -17.562 10.078 4.84 1 98.06 94 TRP A O 1
ATOM 774 N N . ASP A 1 95 ? -17.344 11.727 3.326 1 98.12 95 ASP A N 1
ATOM 775 C CA . ASP A 1 95 ? -18.719 12.172 3.479 1 98.12 95 ASP A CA 1
ATOM 776 C C . ASP A 1 95 ? -19.703 11.125 2.947 1 98.12 95 ASP A C 1
ATOM 778 O O . ASP A 1 95 ? -20.875 11.125 3.314 1 98.12 95 ASP A O 1
ATOM 782 N N . ALA A 1 96 ? -19.219 10.305 2.125 1 98.31 96 ALA A N 1
ATOM 783 C CA . ALA A 1 96 ? -20.078 9.266 1.554 1 98.31 96 ALA A CA 1
ATOM 784 C C . ALA A 1 96 ? -20.266 8.117 2.539 1 98.31 96 ALA A C 1
ATOM 786 O O . ALA A 1 96 ? -21.172 7.289 2.363 1 98.31 96 ALA A O 1
ATOM 787 N N . LEU A 1 97 ? -19.453 8.047 3.539 1 98.44 97 LEU A N 1
ATOM 788 C CA . LEU A 1 97 ? -19.594 6.996 4.547 1 98.44 97 LEU A CA 1
ATOM 789 C C . LEU A 1 97 ? -20.797 7.258 5.445 1 98.44 97 LEU A C 1
ATOM 791 O O . LEU A 1 97 ? -21.062 8.406 5.805 1 98.44 97 LEU A O 1
ATOM 795 N N . PRO A 1 98 ? -21.422 6.176 5.812 1 98.5 98 PRO A N 1
ATOM 796 C CA . PRO A 1 98 ? -22.422 6.332 6.863 1 98.5 98 PRO A CA 1
ATOM 797 C C . PRO A 1 98 ? -21.844 6.914 8.148 1 98.5 98 PRO A C 1
ATOM 799 O O . PRO A 1 98 ? -20.688 6.664 8.477 1 98.5 98 PRO A O 1
ATOM 802 N N . GLU A 1 99 ? -22.625 7.598 8.914 1 98.06 99 GLU A N 1
ATOM 803 C CA . GLU A 1 99 ? -22.203 8.281 10.141 1 98.06 99 GLU A CA 1
ATOM 804 C C . GLU A 1 99 ? -21.578 7.301 11.125 1 98.06 99 GLU A C 1
ATOM 806 O O . GLU A 1 99 ? -20.594 7.625 11.797 1 98.06 99 GLU A O 1
ATOM 811 N N . GLU A 1 100 ? -22.172 6.184 11.164 1 98.31 100 GLU A N 1
ATOM 812 C CA . GLU A 1 100 ? -21.656 5.172 12.078 1 98.31 100 GLU A CA 1
ATOM 813 C C . GLU A 1 100 ? -20.219 4.789 11.703 1 98.31 100 GLU A C 1
ATOM 815 O O . GLU A 1 100 ? -19.359 4.672 12.578 1 98.31 100 GLU A O 1
ATOM 820 N N . GLU A 1 101 ? -19.953 4.617 10.406 1 98.75 101 GLU A N 1
ATOM 821 C CA . GLU A 1 101 ? -18.609 4.266 9.945 1 98.75 101 GLU A CA 1
ATOM 822 C C . GLU A 1 101 ? -17.625 5.406 10.18 1 98.75 101 GLU A C 1
ATOM 824 O O . GLU A 1 101 ? -16.484 5.172 10.57 1 98.75 101 GLU A O 1
ATOM 829 N N . GLN A 1 102 ? -18.078 6.609 9.977 1 98.62 102 GLN A N 1
ATOM 830 C CA . GLN A 1 102 ? -17.25 7.77 10.273 1 98.62 102 GLN A CA 1
ATOM 831 C C . GLN A 1 102 ? -16.844 7.797 11.75 1 98.62 102 GLN A C 1
ATOM 833 O O . GLN A 1 102 ? -15.695 8.055 12.078 1 98.62 102 GLN A O 1
ATOM 838 N N . PHE A 1 103 ? -17.797 7.512 12.578 1 98.56 103 PHE A N 1
ATOM 839 C CA . PHE A 1 103 ? -17.562 7.531 14.016 1 98.56 103 PHE A CA 1
ATOM 840 C C . PHE A 1 103 ? -16.516 6.492 14.406 1 98.56 103 PHE A C 1
ATOM 842 O O . PHE A 1 103 ? -15.57 6.797 15.133 1 98.56 103 PHE A O 1
ATOM 849 N N . ILE A 1 104 ? -16.703 5.316 13.891 1 98.75 104 ILE A N 1
ATOM 850 C CA . ILE A 1 104 ? -15.82 4.199 14.227 1 98.75 104 ILE A CA 1
ATOM 851 C C . ILE A 1 104 ? -14.398 4.516 13.781 1 98.75 104 ILE A C 1
ATOM 853 O O . ILE A 1 104 ? -13.453 4.383 14.562 1 98.75 104 ILE A O 1
ATOM 857 N N . LEU A 1 105 ? -14.242 4.957 12.578 1 98.69 105 LEU A N 1
ATOM 858 C CA . LEU A 1 105 ? -12.914 5.238 12.039 1 98.69 105 LEU A CA 1
ATOM 859 C C . LEU A 1 105 ? -12.281 6.43 12.75 1 98.69 105 LEU A C 1
ATOM 861 O O . LEU A 1 105 ? -11.07 6.465 12.953 1 98.69 105 LEU A O 1
ATOM 865 N N . THR A 1 106 ? -13.055 7.391 13.172 1 98.44 106 THR A N 1
ATOM 866 C CA . THR A 1 106 ? -12.547 8.547 13.906 1 98.44 106 THR A CA 1
ATOM 867 C C . THR A 1 106 ? -11.984 8.117 15.258 1 98.44 106 THR A C 1
ATOM 869 O O . THR A 1 106 ? -10.883 8.531 15.633 1 98.44 106 THR A O 1
ATOM 872 N N . GLU A 1 107 ? -12.68 7.242 15.938 1 98.06 107 GLU A N 1
ATOM 873 C CA . GLU A 1 107 ? -12.242 6.777 17.25 1 98.06 107 GLU A CA 1
ATOM 874 C C . GLU A 1 107 ? -10.945 5.988 17.156 1 98.06 107 GLU A C 1
ATOM 876 O O . GLU A 1 107 ? -10.047 6.16 17.984 1 98.06 107 GLU A O 1
ATOM 881 N N . PHE A 1 108 ? -10.836 5.234 16.109 1 98.25 108 PHE A N 1
ATOM 882 C CA . PHE A 1 108 ? -9.695 4.34 16 1 98.25 108 PHE A CA 1
ATOM 883 C C . PHE A 1 108 ? -8.469 5.086 15.484 1 98.25 108 PHE A C 1
ATOM 885 O O . PHE A 1 108 ? -7.348 4.836 15.922 1 98.25 108 PHE A O 1
ATOM 892 N N . PHE A 1 109 ? -8.695 6.066 14.508 1 98.06 109 PHE A N 1
ATOM 893 C CA . PHE A 1 109 ? -7.535 6.457 13.719 1 98.06 109 PHE A CA 1
ATOM 894 C C . PHE A 1 109 ? -7.344 7.969 13.75 1 98.06 109 PHE A C 1
ATOM 896 O O . PHE A 1 109 ? -6.27 8.469 13.414 1 98.06 109 PHE A O 1
ATOM 903 N N . VAL A 1 110 ? -8.32 8.703 14.07 1 97.31 110 VAL A N 1
ATOM 904 C CA . VAL A 1 110 ? -8.234 10.164 13.992 1 97.31 110 VAL A CA 1
ATOM 905 C C . VAL A 1 110 ? -8.023 10.742 15.383 1 97.31 110 VAL A C 1
ATOM 907 O O . VAL A 1 110 ? -7.145 11.586 15.586 1 97.31 110 VAL A O 1
ATOM 910 N N . ASN A 1 111 ? -8.789 10.18 16.281 1 94.94 111 ASN A N 1
ATOM 911 C CA . ASN A 1 111 ? -8.68 10.648 17.656 1 94.94 111 ASN A CA 1
ATOM 912 C C . ASN A 1 111 ? -7.387 10.164 18.312 1 94.94 111 ASN A C 1
ATOM 914 O O . ASN A 1 111 ? -6.852 9.117 17.938 1 94.94 111 ASN A O 1
ATOM 918 N N . ASP A 1 112 ? -6.914 10.922 19.234 1 92.94 112 ASP A N 1
ATOM 919 C CA . ASP A 1 112 ? -5.707 10.562 19.969 1 92.94 112 ASP A CA 1
ATOM 920 C C . ASP A 1 112 ? -6.047 9.758 21.219 1 92.94 112 ASP A C 1
ATOM 922 O O . ASP A 1 112 ? -5.844 10.234 22.344 1 92.94 112 ASP A O 1
ATOM 926 N N . VAL A 1 113 ? -6.551 8.656 21.094 1 94.31 113 VAL A N 1
ATOM 927 C CA . VAL A 1 113 ? -6.891 7.777 22.203 1 94.31 113 VAL A CA 1
ATOM 928 C C . VAL A 1 113 ? -6.312 6.387 21.953 1 94.31 113 VAL A C 1
ATOM 930 O O . VAL A 1 113 ? -5.941 6.051 20.828 1 94.31 113 VAL A O 1
ATOM 933 N N . SER A 1 114 ? -6.199 5.676 22.953 1 96.75 114 SER A N 1
ATOM 934 C CA . SER A 1 114 ? -5.684 4.312 22.844 1 96.75 114 SER A CA 1
ATOM 935 C C . SER A 1 114 ? -6.688 3.404 22.141 1 96.75 114 SER A C 1
ATOM 937 O O . SER A 1 114 ? -7.883 3.701 22.094 1 96.75 114 SER A O 1
ATOM 939 N N . LYS A 1 115 ? -6.164 2.395 21.578 1 96.06 115 LYS A N 1
ATOM 940 C CA . LYS A 1 115 ? -7.016 1.401 20.938 1 96.06 115 LYS A CA 1
ATOM 941 C C . LYS A 1 115 ? -8.086 0.884 21.906 1 96.06 115 LYS A C 1
ATOM 943 O O . LYS A 1 115 ? -9.242 0.717 21.516 1 96.06 115 LYS A O 1
ATOM 948 N N . THR A 1 116 ? -7.699 0.636 23.141 1 97.12 116 THR A N 1
ATOM 949 C CA . THR A 1 116 ? -8.609 0.128 24.156 1 97.12 116 THR A CA 1
ATOM 950 C C . THR A 1 116 ? -9.727 1.131 24.438 1 97.12 116 THR A C 1
ATOM 952 O O . THR A 1 116 ? -10.898 0.752 24.562 1 97.12 116 THR A O 1
ATOM 955 N N . GLU A 1 117 ? -9.383 2.357 24.516 1 97.94 117 GLU A N 1
ATOM 956 C CA . GLU A 1 117 ? -10.352 3.418 24.75 1 97.94 117 GLU A CA 1
ATOM 957 C C . GLU A 1 117 ? -11.297 3.57 23.562 1 97.94 117 GLU A C 1
ATOM 959 O O . GLU A 1 117 ? -12.5 3.795 23.734 1 97.94 117 GLU A O 1
ATOM 964 N N . ALA A 1 118 ? -10.742 3.479 22.391 1 98.12 118 ALA A N 1
ATOM 965 C CA . ALA A 1 118 ? -11.562 3.555 21.188 1 98.12 118 ALA A CA 1
ATOM 966 C C . ALA A 1 118 ? -12.625 2.457 21.172 1 98.12 118 ALA A C 1
ATOM 968 O O . ALA A 1 118 ? -13.797 2.721 20.891 1 98.12 118 ALA A O 1
ATOM 969 N N . VAL A 1 119 ? -12.203 1.254 21.516 1 98.25 119 VAL A N 1
ATOM 970 C CA . VAL A 1 119 ? -13.117 0.114 21.531 1 98.25 119 VAL A CA 1
ATOM 971 C C . VAL A 1 119 ? -14.211 0.345 22.578 1 98.25 119 VAL A C 1
ATOM 973 O O . VAL A 1 119 ? -15.383 0.085 22.312 1 98.25 119 VAL A O 1
ATOM 976 N N . ALA A 1 120 ? -13.797 0.807 23.719 1 98.06 120 ALA A N 1
ATOM 977 C CA . ALA A 1 120 ? -14.742 1.081 24.797 1 98.06 120 ALA A CA 1
ATOM 978 C C . ALA A 1 120 ? -15.75 2.148 24.375 1 98.06 120 ALA A C 1
ATOM 980 O O . ALA A 1 120 ? -16.953 1.98 24.562 1 98.06 120 ALA A O 1
ATOM 981 N N . ASN A 1 121 ? -15.281 3.215 23.812 1 98.12 121 ASN A N 1
ATOM 982 C CA . ASN A 1 121 ? -16.141 4.312 23.375 1 98.12 121 ASN A CA 1
ATOM 983 C C . ASN A 1 121 ? -17.172 3.842 22.359 1 98.12 121 ASN A C 1
ATOM 985 O O . ASN A 1 121 ? -18.359 4.184 22.453 1 98.12 121 ASN A O 1
ATOM 989 N N . ILE A 1 122 ? -16.734 3.117 21.375 1 98.19 122 ILE A N 1
ATOM 990 C CA . ILE A 1 122 ? -17.594 2.633 20.312 1 98.19 122 ILE A CA 1
ATOM 991 C C . ILE A 1 122 ? -18.609 1.643 20.875 1 98.19 122 ILE A C 1
ATOM 993 O O . ILE A 1 122 ? -19.797 1.724 20.578 1 98.19 122 ILE A O 1
ATOM 997 N N . GLY A 1 123 ? -18.078 0.712 21.672 1 98.31 123 GLY A N 1
ATOM 998 C CA . GLY A 1 123 ? -18.969 -0.259 22.297 1 98.31 123 GLY A CA 1
ATOM 999 C C . GLY A 1 123 ? -20.094 0.381 23.094 1 98.31 123 GLY A C 1
ATOM 1000 O O . GLY A 1 123 ? -21.234 -0.04 23 1 98.31 123 GLY A O 1
ATOM 1001 N N . GLU A 1 124 ? -19.781 1.304 23.859 1 97.88 124 GLU A N 1
ATOM 1002 C CA . GLU A 1 124 ? -20.75 2.008 24.688 1 97.88 124 GLU A CA 1
ATOM 1003 C C . GLU A 1 124 ? -21.766 2.773 23.844 1 97.88 124 GLU A C 1
ATOM 1005 O O . GLU A 1 124 ? -22.969 2.695 24.078 1 97.88 124 GLU A O 1
ATOM 1010 N N . LYS A 1 125 ? -21.297 3.496 22.891 1 97.56 125 LYS A N 1
ATOM 1011 C CA . LYS A 1 125 ? -22.156 4.363 22.078 1 97.56 125 LYS A CA 1
ATOM 1012 C C . LYS A 1 125 ? -23.062 3.545 21.172 1 97.56 125 LYS A C 1
ATOM 1014 O O . LYS A 1 125 ? -24.219 3.902 20.953 1 97.56 125 LYS A O 1
ATOM 1019 N N . LEU A 1 126 ? -22.547 2.463 20.672 1 97.69 126 LEU A N 1
ATOM 1020 C CA . LEU A 1 126 ? -23.297 1.707 19.672 1 97.69 126 LEU A CA 1
ATOM 1021 C C . LEU A 1 126 ? -23.828 0.408 20.25 1 97.69 126 LEU A C 1
ATOM 1023 O O . LEU A 1 126 ? -24.438 -0.4 19.547 1 97.69 126 LEU A O 1
ATOM 1027 N N . PHE A 1 127 ? -23.516 0.179 21.5 1 97.81 127 PHE A N 1
ATOM 1028 C CA . PHE A 1 127 ? -24 -1.002 22.203 1 97.81 127 PHE A CA 1
ATOM 1029 C C . PHE A 1 127 ? -23.5 -2.275 21.531 1 97.81 127 PHE A C 1
ATOM 1031 O O . PHE A 1 127 ? -24.281 -3.186 21.25 1 97.81 127 PHE A O 1
ATOM 1038 N N . LEU A 1 128 ? -22.203 -2.312 21.312 1 97.75 128 LEU A N 1
ATOM 1039 C CA . LEU A 1 128 ? -21.578 -3.441 20.656 1 97.75 128 LEU A CA 1
ATOM 1040 C C . LEU A 1 128 ? -20.578 -4.129 21.578 1 97.75 128 LEU A C 1
ATOM 1042 O O . LEU A 1 128 ? -19.969 -3.482 22.438 1 97.75 128 LEU A O 1
ATOM 1046 N N . GLU A 1 129 ? -20.422 -5.418 21.297 1 97.19 129 GLU A N 1
ATOM 1047 C CA . GLU A 1 129 ? -19.328 -6.145 21.953 1 97.19 129 GLU A CA 1
ATOM 1048 C C . GLU A 1 129 ? -18 -5.934 21.234 1 97.19 129 GLU A C 1
ATOM 1050 O O . GLU A 1 129 ? -17.984 -5.496 20.078 1 97.19 129 GLU A O 1
ATOM 1055 N N . ARG A 1 130 ? -16.984 -6.297 21.922 1 96.5 130 ARG A N 1
ATOM 1056 C CA . ARG A 1 130 ? -15.633 -6.039 21.438 1 96.5 130 ARG A CA 1
ATOM 1057 C C . ARG A 1 130 ? -15.422 -6.66 20.062 1 96.5 130 ARG A C 1
ATOM 1059 O O . ARG A 1 130 ? -14.898 -6.004 19.156 1 96.5 130 ARG A O 1
ATOM 1066 N N . ALA A 1 131 ? -15.844 -7.84 19.906 1 96.81 131 ALA A N 1
ATOM 1067 C CA . ALA A 1 131 ? -15.656 -8.547 18.641 1 96.81 131 ALA A CA 1
ATOM 1068 C C . ALA A 1 131 ? -16.406 -7.852 17.5 1 96.81 131 ALA A C 1
ATOM 1070 O O . ALA A 1 131 ? -15.914 -7.777 16.375 1 96.81 131 ALA A O 1
ATOM 1071 N N . GLN A 1 132 ? -17.516 -7.355 17.75 1 97.94 132 GLN A N 1
ATOM 1072 C CA . GLN A 1 132 ? -18.328 -6.652 16.766 1 97.94 132 GLN A CA 1
ATOM 1073 C C . GLN A 1 132 ? -17.703 -5.316 16.375 1 97.94 132 GLN A C 1
ATOM 1075 O O . GLN A 1 132 ? -17.797 -4.883 15.227 1 97.94 132 GLN A O 1
ATOM 1080 N N . VAL A 1 133 ? -17.062 -4.691 17.359 1 98.5 133 VAL A N 1
ATOM 1081 C CA . VAL A 1 133 ? -16.422 -3.41 17.109 1 98.5 133 VAL A CA 1
ATOM 1082 C C . VAL A 1 133 ? -15.328 -3.578 16.062 1 98.5 133 VAL A C 1
ATOM 1084 O O . VAL A 1 133 ? -15.25 -2.797 15.109 1 98.5 133 VAL A O 1
ATOM 1087 N N . TYR A 1 134 ? -14.609 -4.625 16.141 1 98.12 134 TYR A N 1
ATOM 1088 C CA . TYR A 1 134 ? -13.516 -4.859 15.203 1 98.12 134 TYR A CA 1
ATOM 1089 C C . TYR A 1 134 ? -14.047 -5.219 13.82 1 98.12 134 TYR A C 1
ATOM 1091 O O . TYR A 1 134 ? -13.484 -4.805 12.805 1 98.12 134 TYR A O 1
ATOM 1099 N N . ARG A 1 135 ? -15.078 -5.934 13.773 1 98.19 135 ARG A N 1
ATOM 1100 C CA . ARG A 1 135 ? -15.688 -6.297 12.492 1 98.19 135 ARG A CA 1
ATOM 1101 C C . ARG A 1 135 ? -16.219 -5.066 11.766 1 98.19 135 ARG A C 1
ATOM 1103 O O . ARG A 1 135 ? -16.031 -4.922 10.562 1 98.19 135 ARG A O 1
ATOM 1110 N N . ARG A 1 136 ? -16.812 -4.23 12.555 1 98.38 136 ARG A N 1
ATOM 1111 C CA . ARG A 1 136 ? -17.359 -3.004 11.984 1 98.38 136 ARG A CA 1
ATOM 1112 C C . ARG A 1 136 ? -16.25 -2.07 11.523 1 98.38 136 ARG A C 1
ATOM 1114 O O . ARG A 1 136 ? -16.391 -1.388 10.508 1 98.38 136 ARG A O 1
ATOM 1121 N N . LYS A 1 137 ? -15.219 -2.049 12.297 1 98.56 137 LYS A N 1
ATOM 1122 C CA . LYS A 1 137 ? -14.047 -1.257 11.922 1 98.56 137 LYS A CA 1
ATOM 1123 C C . LYS A 1 137 ? -13.477 -1.725 10.586 1 98.56 137 LYS A C 1
ATOM 1125 O O . LYS A 1 137 ? -13.219 -0.912 9.695 1 98.56 137 LYS A O 1
ATOM 1130 N N . ASP A 1 138 ? -13.359 -2.998 10.469 1 98.31 138 ASP A N 1
ATOM 1131 C CA . ASP A 1 138 ? -12.805 -3.568 9.25 1 98.31 138 ASP A CA 1
ATOM 1132 C C . ASP A 1 138 ? -13.711 -3.283 8.047 1 98.31 138 ASP A C 1
ATOM 1134 O O . ASP A 1 138 ? -13.227 -2.971 6.961 1 98.31 138 ASP A O 1
ATOM 1138 N N . LYS A 1 139 ? -14.938 -3.441 8.266 1 98.38 139 LYS A N 1
ATOM 1139 C CA . LYS A 1 139 ? -15.906 -3.141 7.211 1 98.38 139 LYS A CA 1
ATOM 1140 C C . LYS A 1 139 ? -15.844 -1.671 6.809 1 98.38 139 LYS A C 1
ATOM 1142 O O . LYS A 1 139 ? -15.867 -1.349 5.617 1 98.38 139 LYS A O 1
ATOM 1147 N N . ALA A 1 140 ? -15.797 -0.814 7.812 1 98.75 140 ALA A N 1
ATOM 1148 C CA . ALA A 1 140 ? -15.727 0.624 7.566 1 98.75 140 ALA A CA 1
ATOM 1149 C C . ALA A 1 140 ? -14.453 0.991 6.816 1 98.75 140 ALA A C 1
ATOM 1151 O O . ALA A 1 140 ? -14.477 1.804 5.891 1 98.75 140 ALA A O 1
ATOM 1152 N N . LEU A 1 141 ? -13.367 0.401 7.242 1 98.5 141 LEU A N 1
ATOM 1153 C CA . LEU A 1 141 ? -12.086 0.658 6.598 1 98.5 141 LEU A CA 1
ATOM 1154 C C . LEU A 1 141 ? -12.102 0.188 5.148 1 98.5 141 LEU A C 1
ATOM 1156 O O . LEU A 1 141 ? -11.594 0.881 4.262 1 98.5 141 LEU A O 1
ATOM 1160 N N . ASN A 1 142 ? -12.656 -0.979 4.895 1 98.12 142 ASN A N 1
ATOM 1161 C CA . ASN A 1 142 ? -12.781 -1.492 3.533 1 98.12 142 ASN A CA 1
ATOM 1162 C C . ASN A 1 142 ? -13.656 -0.586 2.67 1 98.12 142 ASN A C 1
ATOM 1164 O O . ASN A 1 142 ? -13.352 -0.358 1.497 1 98.12 142 ASN A O 1
ATOM 1168 N N . HIS A 1 143 ? -14.727 -0.134 3.256 1 98.62 143 HIS A N 1
ATOM 1169 C CA . HIS A 1 143 ? -15.617 0.786 2.561 1 98.62 143 HIS A CA 1
ATOM 1170 C C . HIS A 1 143 ? -14.898 2.076 2.184 1 98.62 143 HIS A C 1
ATOM 1172 O O . HIS A 1 143 ? -15 2.539 1.045 1 98.62 143 HIS A O 1
ATOM 1178 N N . LEU A 1 144 ? -14.172 2.631 3.105 1 98.5 144 LEU A N 1
ATOM 1179 C CA . LEU A 1 144 ? -13.414 3.852 2.832 1 98.5 144 LEU A CA 1
ATOM 1180 C C . LEU A 1 144 ? -12.367 3.611 1.754 1 98.5 144 LEU A C 1
ATOM 1182 O O . LEU A 1 144 ? -12.203 4.43 0.847 1 98.5 144 LEU A O 1
ATOM 1186 N N . ALA A 1 145 ? -11.609 2.523 1.92 1 97.81 145 ALA A N 1
ATOM 1187 C CA . ALA A 1 145 ? -10.578 2.186 0.939 1 97.81 145 ALA A CA 1
ATOM 1188 C C . ALA A 1 145 ? -11.172 2.09 -0.464 1 97.81 145 ALA A C 1
ATOM 1190 O O . ALA A 1 145 ? -10.555 2.543 -1.435 1 97.81 145 ALA A O 1
ATOM 1191 N N . LEU A 1 146 ? -12.383 1.543 -0.575 1 97.25 146 LEU A N 1
ATOM 1192 C CA . LEU A 1 146 ? -13.07 1.431 -1.855 1 97.25 146 LEU A CA 1
ATOM 1193 C C . LEU A 1 146 ? -13.414 2.809 -2.408 1 97.25 146 LEU A C 1
ATOM 1195 O O . LEU A 1 146 ? -13.25 3.061 -3.605 1 97.25 146 LEU A O 1
ATOM 1199 N N . LEU A 1 147 ? -13.906 3.666 -1.592 1 97.62 147 LEU A N 1
ATOM 1200 C CA . LEU A 1 147 ? -14.312 5.004 -2.004 1 97.62 147 LEU A CA 1
ATOM 1201 C C . LEU A 1 147 ? -13.109 5.836 -2.434 1 97.62 147 LEU A C 1
ATOM 1203 O O . LEU A 1 147 ? -13.211 6.648 -3.355 1 97.62 147 LEU A O 1
ATOM 1207 N N . LEU A 1 148 ? -11.977 5.582 -1.782 1 96.75 148 LEU A N 1
ATOM 1208 C CA . LEU A 1 148 ? -10.789 6.383 -2.051 1 96.75 148 LEU A CA 1
ATOM 1209 C C . LEU A 1 148 ? -10.062 5.879 -3.297 1 96.75 148 LEU A C 1
ATOM 1211 O O . LEU A 1 148 ? -9.547 6.676 -4.082 1 96.75 148 LEU A O 1
ATOM 1215 N N . TYR A 1 149 ? -9.953 4.535 -3.418 1 93.88 149 TYR A N 1
ATOM 1216 C CA . TYR A 1 149 ? -9.055 3.967 -4.414 1 93.88 149 TYR A CA 1
ATOM 1217 C C . TYR A 1 149 ? -9.82 3.094 -5.402 1 93.88 149 TYR A C 1
ATOM 1219 O O . TYR A 1 149 ? -9.242 2.592 -6.371 1 93.88 149 TYR A O 1
ATOM 1227 N N . GLY A 1 150 ? -11.07 2.961 -5.289 1 83.5 150 GLY A N 1
ATOM 1228 C CA . GLY A 1 150 ? -11.867 2.127 -6.176 1 83.5 150 GLY A CA 1
ATOM 1229 C C . GLY A 1 150 ? -11.711 0.644 -5.902 1 83.5 150 GLY A C 1
ATOM 1230 O O . GLY A 1 150 ? -11.031 0.251 -4.953 1 83.5 150 GLY A O 1
ATOM 1231 N N . LYS A 1 151 ? -12.539 -0.17 -6.703 1 68.81 151 LYS A N 1
ATOM 1232 C CA . LYS A 1 151 ? -12.492 -1.626 -6.609 1 68.81 151 LYS A CA 1
ATOM 1233 C C . LYS A 1 151 ? -11.234 -2.184 -7.262 1 68.81 151 LYS A C 1
ATOM 1235 O O . LYS A 1 151 ? -10.711 -1.599 -8.211 1 68.81 151 LYS A O 1
ATOM 1240 N N . MET B 1 1 ? 1.209 15.219 -8.641 1 58.53 1 MET B N 1
ATOM 1241 C CA . MET B 1 1 ? 1.046 13.812 -8.258 1 58.53 1 MET B CA 1
ATOM 1242 C C . MET B 1 1 ? -0.253 13.609 -7.48 1 58.53 1 MET B C 1
ATOM 1244 O O . MET B 1 1 ? -0.683 14.492 -6.738 1 58.53 1 MET B O 1
ATOM 1248 N N . LEU B 1 2 ? -1.072 12.594 -7.969 1 78.62 2 LEU B N 1
ATOM 1249 C CA . LEU B 1 2 ? -2.387 12.367 -7.371 1 78.62 2 LEU B CA 1
ATOM 1250 C C . LEU B 1 2 ? -2.26 12 -5.898 1 78.62 2 LEU B C 1
ATOM 1252 O O . LEU B 1 2 ? -1.419 11.18 -5.531 1 78.62 2 LEU B O 1
ATOM 1256 N N . ILE B 1 3 ? -2.605 12.875 -4.969 1 87.38 3 ILE B N 1
ATOM 1257 C CA . ILE B 1 3 ? -2.559 12.766 -3.516 1 87.38 3 ILE B CA 1
ATOM 1258 C C . ILE B 1 3 ? -2.783 11.312 -3.104 1 87.38 3 ILE B C 1
ATOM 1260 O O . ILE B 1 3 ? -2.18 10.836 -2.141 1 87.38 3 ILE B O 1
ATOM 1264 N N . ALA B 1 4 ? -3.547 10.578 -3.865 1 86.88 4 ALA B N 1
ATOM 1265 C CA . ALA B 1 4 ? -3.863 9.18 -3.564 1 86.88 4 ALA B CA 1
ATOM 1266 C C . ALA B 1 4 ? -2.605 8.32 -3.578 1 86.88 4 ALA B C 1
ATOM 1268 O O . ALA B 1 4 ? -2.469 7.398 -2.768 1 86.88 4 ALA B O 1
ATOM 1269 N N . TRP B 1 5 ? -1.679 8.68 -4.367 1 90 5 TRP B N 1
ATOM 1270 C CA . TRP B 1 5 ? -0.474 7.883 -4.566 1 90 5 TRP B CA 1
ATOM 1271 C C . TRP B 1 5 ? 0.489 8.047 -3.395 1 90 5 TRP B C 1
ATOM 1273 O O . TRP B 1 5 ? 1.307 7.16 -3.129 1 90 5 TRP B O 1
ATOM 1283 N N . GLN B 1 6 ? 0.264 9.133 -2.732 1 91.62 6 GLN B N 1
ATOM 1284 C CA . GLN B 1 6 ? 1.203 9.43 -1.656 1 91.62 6 GLN B CA 1
ATOM 1285 C C . GLN B 1 6 ? 1.007 8.492 -0.473 1 91.62 6 GLN B C 1
ATOM 1287 O O . GLN B 1 6 ? 1.922 8.289 0.329 1 91.62 6 GLN B O 1
ATOM 1292 N N . TYR B 1 7 ? -0.082 7.887 -0.4 1 95.31 7 TYR B N 1
ATOM 1293 C CA . TYR B 1 7 ? -0.385 7.078 0.774 1 95.31 7 TYR B CA 1
ATOM 1294 C C . TYR B 1 7 ? -0.157 5.598 0.49 1 95.31 7 TYR B C 1
ATOM 1296 O O . TYR B 1 7 ? -0.143 4.777 1.411 1 95.31 7 TYR B O 1
ATOM 1304 N N . LEU B 1 8 ? 0.062 5.297 -0.757 1 95.31 8 LEU B N 1
ATOM 1305 C CA . LEU B 1 8 ? 0.269 3.904 -1.14 1 95.31 8 LEU B CA 1
ATOM 1306 C C . LEU B 1 8 ? 1.719 3.486 -0.911 1 95.31 8 LEU B C 1
ATOM 1308 O O . LEU B 1 8 ? 2.643 4.227 -1.256 1 95.31 8 LEU B O 1
ATOM 1312 N N . ASP B 1 9 ? 1.896 2.363 -0.234 1 95.31 9 ASP B N 1
ATOM 1313 C CA . ASP B 1 9 ? 3.23 1.827 0.019 1 95.31 9 ASP B CA 1
ATOM 1314 C C . ASP B 1 9 ? 3.742 1.034 -1.182 1 95.31 9 ASP B C 1
ATOM 1316 O O . ASP B 1 9 ? 3.551 -0.181 -1.256 1 95.31 9 ASP B O 1
ATOM 1320 N N . LYS B 1 10 ? 4.41 1.658 -1.989 1 95.88 10 LYS B N 1
ATOM 1321 C CA . LYS B 1 10 ? 4.871 1.085 -3.25 1 95.88 10 LYS B CA 1
ATOM 1322 C C . LYS B 1 10 ? 5.969 0.05 -3.018 1 95.88 10 LYS B C 1
ATOM 1324 O O . LYS B 1 10 ? 6.094 -0.912 -3.777 1 95.88 10 LYS B O 1
ATOM 1329 N N . LYS B 1 11 ? 6.715 0.265 -1.982 1 96.75 11 LYS B N 1
ATOM 1330 C CA . LYS B 1 11 ? 7.77 -0.693 -1.668 1 96.75 11 LYS B CA 1
ATOM 1331 C C . LYS B 1 11 ? 7.184 -2.029 -1.222 1 96.75 11 LYS B C 1
ATOM 1333 O O . LYS B 1 11 ? 7.594 -3.086 -1.709 1 96.75 11 LYS B O 1
ATOM 1338 N N . ALA B 1 12 ? 6.254 -1.982 -0.371 1 97.5 12 ALA B N 1
ATOM 1339 C CA . ALA B 1 12 ? 5.586 -3.201 0.078 1 97.5 12 ALA B CA 1
ATOM 1340 C C . ALA B 1 12 ? 4.883 -3.898 -1.081 1 97.5 12 ALA B C 1
ATOM 1342 O O . ALA B 1 12 ? 4.871 -5.129 -1.159 1 97.5 12 ALA B O 1
ATOM 1343 N N . ALA B 1 13 ? 4.289 -3.086 -1.931 1 97.31 13 ALA B N 1
ATOM 1344 C CA . ALA B 1 13 ? 3.621 -3.639 -3.105 1 97.31 13 ALA B CA 1
ATOM 1345 C C . ALA B 1 13 ? 4.613 -4.363 -4.012 1 97.31 13 ALA B C 1
ATOM 1347 O O . ALA B 1 13 ? 4.305 -5.426 -4.555 1 97.31 13 ALA B O 1
ATOM 1348 N N . ALA B 1 14 ? 5.754 -3.793 -4.152 1 97.94 14 ALA B N 1
ATOM 1349 C CA . ALA B 1 14 ? 6.793 -4.422 -4.965 1 97.94 14 ALA B CA 1
ATOM 1350 C C . ALA B 1 14 ? 7.211 -5.77 -4.375 1 97.94 14 ALA B C 1
ATOM 1352 O O . ALA B 1 14 ? 7.43 -6.734 -5.109 1 97.94 14 ALA B O 1
ATOM 1353 N N . VAL B 1 15 ? 7.336 -5.785 -3.102 1 98.25 15 VAL B N 1
ATOM 1354 C CA . VAL B 1 15 ? 7.695 -7.027 -2.424 1 98.25 15 VAL B CA 1
ATOM 1355 C C . VAL B 1 15 ? 6.652 -8.102 -2.725 1 98.25 15 VAL B C 1
ATOM 1357 O O . VAL B 1 15 ? 7.004 -9.242 -3.055 1 98.25 15 VAL B O 1
ATOM 1360 N N . GLU B 1 16 ? 5.422 -7.742 -2.625 1 97.75 16 GLU B N 1
ATOM 1361 C CA . GLU B 1 16 ? 4.355 -8.703 -2.9 1 97.75 16 GLU B CA 1
ATOM 1362 C C . GLU B 1 16 ? 4.391 -9.156 -4.355 1 97.75 16 GLU B C 1
ATOM 1364 O O . GLU B 1 16 ? 4.137 -10.328 -4.648 1 97.75 16 GLU B O 1
ATOM 1369 N N . ALA B 1 17 ? 4.648 -8.266 -5.195 1 97.56 17 ALA B N 1
ATOM 1370 C CA . ALA B 1 17 ? 4.785 -8.617 -6.605 1 97.56 17 ALA B CA 1
ATOM 1371 C C . ALA B 1 17 ? 5.93 -9.602 -6.82 1 97.56 17 ALA B C 1
ATOM 1373 O O . ALA B 1 17 ? 5.801 -10.562 -7.578 1 97.56 17 ALA B O 1
ATOM 1374 N N . LEU B 1 18 ? 7.055 -9.391 -6.168 1 98 18 LEU B N 1
ATOM 1375 C CA . LEU B 1 18 ? 8.219 -10.266 -6.273 1 98 18 LEU B CA 1
ATOM 1376 C C . LEU B 1 18 ? 7.879 -11.672 -5.809 1 98 18 LEU B C 1
ATOM 1378 O O . LEU B 1 18 ? 8.297 -12.656 -6.426 1 98 18 LEU B O 1
ATOM 1382 N N . LYS B 1 19 ? 7.184 -11.766 -4.812 1 97.5 19 LYS B N 1
ATOM 1383 C CA . LYS B 1 19 ? 6.844 -13.055 -4.223 1 97.5 19 LYS B CA 1
ATOM 1384 C C . LYS B 1 19 ? 5.996 -13.898 -5.18 1 97.5 19 LYS B C 1
ATOM 1386 O O . LYS B 1 19 ? 5.996 -15.125 -5.098 1 97.5 19 LYS B O 1
ATOM 1391 N N . ASP B 1 20 ? 5.301 -13.242 -6.07 1 96.62 20 ASP B N 1
ATOM 1392 C CA . ASP B 1 20 ? 4.406 -13.93 -6.996 1 96.62 20 ASP B CA 1
ATOM 1393 C C . ASP B 1 20 ? 5.152 -14.375 -8.25 1 96.62 20 ASP B C 1
ATOM 1395 O O . ASP B 1 20 ? 4.613 -15.133 -9.062 1 96.62 20 ASP B O 1
ATOM 1399 N N . TYR B 1 21 ? 6.324 -13.969 -8.375 1 96.75 21 TYR B N 1
ATOM 1400 C CA . TYR B 1 21 ? 7.043 -14.148 -9.633 1 96.75 21 TYR B CA 1
ATOM 1401 C C . TYR B 1 21 ? 7.152 -15.625 -9.992 1 96.75 21 TYR B C 1
ATOM 1403 O O . TYR B 1 21 ? 6.809 -16.016 -11.109 1 96.75 21 TYR B O 1
ATOM 1411 N N . SER B 1 22 ? 7.594 -16.406 -9.062 1 95.75 22 SER B N 1
ATOM 1412 C CA . SER B 1 22 ? 7.809 -17.828 -9.328 1 95.75 22 SER B CA 1
ATOM 1413 C C . SER B 1 22 ? 6.5 -18.531 -9.672 1 95.75 22 SER B C 1
ATOM 1415 O O . SER B 1 22 ? 6.457 -19.375 -10.562 1 95.75 22 SER B O 1
ATOM 1417 N N . SER B 1 23 ? 5.547 -18.188 -8.922 1 95.56 23 SER B N 1
ATOM 1418 C CA . SER B 1 23 ? 4.234 -18.781 -9.156 1 95.56 23 SER B CA 1
ATOM 1419 C C . SER B 1 23 ? 3.705 -18.406 -10.539 1 95.56 23 SER B C 1
ATOM 1421 O O . SER B 1 23 ? 3.195 -19.281 -11.258 1 95.56 23 SER B O 1
ATOM 1423 N N . MET B 1 24 ? 3.848 -17.141 -10.945 1 96.19 24 MET B N 1
ATOM 1424 C CA . MET B 1 24 ? 3.383 -16.688 -12.25 1 96.19 24 MET B CA 1
ATOM 1425 C C . MET B 1 24 ? 4.164 -17.375 -13.367 1 96.19 24 MET B C 1
ATOM 1427 O O . MET B 1 24 ? 3.58 -17.797 -14.367 1 96.19 24 MET B O 1
ATOM 1431 N N . GLN B 1 25 ? 5.391 -17.484 -13.203 1 94.88 25 GLN B N 1
ATOM 1432 C CA . GLN B 1 25 ? 6.234 -18.188 -14.164 1 94.88 25 GLN B CA 1
ATOM 1433 C C . GLN B 1 25 ? 5.809 -19.641 -14.305 1 94.88 25 GLN B C 1
ATOM 1435 O O . GLN B 1 25 ? 5.727 -20.172 -15.414 1 94.88 25 GLN B O 1
ATOM 1440 N N . TYR B 1 26 ? 5.617 -20.25 -13.188 1 95.12 26 TYR B N 1
ATOM 1441 C CA . TYR B 1 26 ? 5.195 -21.641 -13.172 1 95.12 26 TYR B CA 1
ATOM 1442 C C . TYR B 1 26 ? 3.893 -21.828 -13.945 1 95.12 26 TYR B C 1
ATOM 1444 O O . TYR B 1 26 ? 3.764 -22.75 -14.742 1 95.12 26 TYR B O 1
ATOM 1452 N N . ILE B 1 27 ? 2.977 -20.906 -13.719 1 95.88 27 ILE B N 1
ATOM 1453 C CA . ILE B 1 27 ? 1.673 -20.969 -14.367 1 95.88 27 ILE B CA 1
ATOM 1454 C C . ILE B 1 27 ? 1.848 -20.859 -15.883 1 95.88 27 ILE B C 1
ATOM 1456 O O . ILE B 1 27 ? 1.251 -21.641 -16.641 1 95.88 27 ILE B O 1
ATOM 1460 N N . ILE B 1 28 ? 2.643 -20.016 -16.297 1 94.88 28 ILE B N 1
ATOM 1461 C CA . ILE B 1 28 ? 2.854 -19.812 -17.719 1 94.88 28 ILE B CA 1
ATOM 1462 C C . ILE B 1 28 ? 3.496 -21.047 -18.344 1 94.88 28 ILE B C 1
ATOM 1464 O O . ILE B 1 28 ? 3.123 -21.453 -19.438 1 94.88 28 ILE B O 1
ATOM 1468 N N . GLU B 1 29 ? 4.309 -21.672 -17.625 1 94.25 29 GLU B N 1
ATOM 1469 C CA . GLU B 1 29 ? 5.098 -22.781 -18.172 1 94.25 29 GLU B CA 1
ATOM 1470 C C . GLU B 1 29 ? 4.309 -24.078 -18.125 1 94.25 29 GLU B C 1
ATOM 1472 O O . GLU B 1 29 ? 4.609 -25.016 -18.875 1 94.25 29 GLU B O 1
ATOM 1477 N N . HIS B 1 30 ? 3.291 -24.188 -17.297 1 92.31 30 HIS B N 1
ATOM 1478 C CA . HIS B 1 30 ? 2.711 -25.5 -17.094 1 92.31 30 HIS B CA 1
ATOM 1479 C C . HIS B 1 30 ? 1.216 -25.5 -17.391 1 92.31 30 HIS B C 1
ATOM 1481 O O . HIS B 1 30 ? 0.558 -26.547 -17.312 1 92.31 30 HIS B O 1
ATOM 1487 N N . SER B 1 31 ? 0.608 -24.484 -17.797 1 89.62 31 SER B N 1
ATOM 1488 C CA . SER B 1 31 ? -0.834 -24.391 -18 1 89.62 31 SER B CA 1
ATOM 1489 C C . SER B 1 31 ? -1.303 -25.328 -19.109 1 89.62 31 SER B C 1
ATOM 1491 O O . SER B 1 31 ? -2.342 -25.969 -18.984 1 89.62 31 SER B O 1
ATOM 1493 N N . ASP B 1 32 ? -0.574 -25.422 -20.156 1 87.19 32 ASP B N 1
ATOM 1494 C CA . ASP B 1 32 ? -0.952 -26.266 -21.281 1 87.19 32 ASP B CA 1
ATOM 1495 C C . ASP B 1 32 ? -1.005 -27.734 -20.859 1 87.19 32 ASP B C 1
ATOM 1497 O O . ASP B 1 32 ? -1.917 -28.469 -21.266 1 87.19 32 ASP B O 1
ATOM 1501 N N . GLU B 1 33 ? -0.038 -28.078 -20.141 1 88.38 33 GLU B N 1
ATOM 1502 C CA . GLU B 1 33 ? -0.005 -29.453 -19.656 1 88.38 33 GLU B CA 1
ATOM 1503 C C . GLU B 1 33 ? -1.191 -29.75 -18.75 1 88.38 33 GLU B C 1
ATOM 1505 O O . GLU B 1 33 ? -1.8 -30.812 -18.828 1 88.38 33 GLU B O 1
ATOM 1510 N N . ASP B 1 34 ? -1.562 -28.797 -17.953 1 87.94 34 ASP B N 1
ATOM 1511 C CA . ASP B 1 34 ? -2.686 -28.938 -17.047 1 87.94 34 ASP B CA 1
ATOM 1512 C C . ASP B 1 34 ? -4.004 -29.062 -17.797 1 87.94 34 ASP B C 1
ATOM 1514 O O . ASP B 1 34 ? -4.852 -29.891 -17.469 1 87.94 34 ASP B O 1
ATOM 1518 N N . ILE B 1 35 ? -4.102 -28.266 -18.766 1 87.19 35 ILE B N 1
ATOM 1519 C CA . ILE B 1 35 ? -5.312 -28.281 -19.578 1 87.19 35 ILE B CA 1
ATOM 1520 C C . ILE B 1 35 ? -5.406 -29.609 -20.328 1 87.19 35 ILE B C 1
ATOM 1522 O O . ILE B 1 35 ? -6.477 -30.219 -20.391 1 87.19 35 ILE B O 1
ATOM 1526 N N . TYR B 1 36 ? -4.297 -30.047 -20.844 1 86.69 36 TYR B N 1
ATOM 1527 C CA . TYR B 1 36 ? -4.246 -31.312 -21.562 1 86.69 36 TYR B CA 1
ATOM 1528 C C . TYR B 1 36 ? -4.676 -32.469 -20.656 1 86.69 36 TYR B C 1
ATOM 1530 O O . TYR B 1 36 ? -5.445 -33.344 -21.078 1 86.69 36 TYR B O 1
ATOM 1538 N N . GLU B 1 37 ? -4.258 -32.406 -19.453 1 87.88 37 GLU B N 1
ATOM 1539 C CA . GLU B 1 37 ? -4.609 -33.469 -18.5 1 87.88 37 GLU B CA 1
ATOM 1540 C C . GLU B 1 37 ? -6.113 -33.5 -18.234 1 87.88 37 GLU B C 1
ATOM 1542 O O . GLU B 1 37 ? -6.715 -34.562 -18.156 1 87.88 37 GLU B O 1
ATOM 1547 N N . ILE B 1 38 ? -6.746 -32.375 -18.188 1 87.31 38 ILE B N 1
ATOM 1548 C CA . ILE B 1 38 ? -8.18 -32.281 -17.938 1 87.31 38 ILE B CA 1
ATOM 1549 C C . ILE B 1 38 ? -8.945 -32.781 -19.172 1 87.31 38 ILE B C 1
ATOM 1551 O O . ILE B 1 38 ? -9.922 -33.531 -19.047 1 87.31 38 ILE B O 1
ATOM 1555 N N . GLU B 1 39 ? -8.438 -32.438 -20.281 1 84.5 39 GLU B N 1
ATOM 1556 C CA . GLU B 1 39 ? -9.078 -32.875 -21.516 1 84.5 39 GLU B CA 1
ATOM 1557 C C . GLU B 1 39 ? -9.008 -34.375 -21.688 1 84.5 39 GLU B C 1
ATOM 1559 O O . GLU B 1 39 ? -9.961 -35 -22.156 1 84.5 39 GLU B O 1
ATOM 1564 N N . THR B 1 40 ? -7.941 -34.938 -21.297 1 85.19 40 THR B N 1
ATOM 1565 C CA . THR B 1 40 ? -7.766 -36.375 -21.375 1 85.19 40 THR B CA 1
ATOM 1566 C C . THR B 1 40 ? -8.688 -37.125 -20.406 1 85.19 40 THR B C 1
ATOM 1568 O O . THR B 1 40 ? -9.25 -38.156 -20.734 1 85.19 40 THR B O 1
ATOM 1571 N N . ARG B 1 41 ? -8.828 -36.438 -19.25 1 81.44 41 ARG B N 1
ATOM 1572 C CA . ARG B 1 41 ? -9.758 -37 -18.266 1 81.44 41 ARG B CA 1
ATOM 1573 C C . ARG B 1 41 ? -11.18 -37 -18.812 1 81.44 41 ARG B C 1
ATOM 1575 O O . ARG B 1 41 ? -11.953 -37.938 -18.516 1 81.44 41 ARG B O 1
ATOM 1582 N N . MET B 1 42 ? -11.414 -36 -19.625 1 79.62 42 MET B N 1
ATOM 1583 C CA . MET B 1 42 ? -12.742 -35.875 -20.203 1 79.62 42 MET B CA 1
ATOM 1584 C C . MET B 1 42 ? -12.969 -36.938 -21.25 1 79.62 42 MET B C 1
ATOM 1586 O O . MET B 1 42 ? -14.086 -37.438 -21.406 1 79.62 42 MET B O 1
ATOM 1590 N N . THR B 1 43 ? -11.898 -37.188 -21.969 1 76.19 43 THR B N 1
ATOM 1591 C CA . THR B 1 43 ? -12.039 -38.094 -23.109 1 76.19 43 THR B CA 1
ATOM 1592 C C . THR B 1 43 ? -11.82 -39.531 -22.656 1 76.19 43 THR B C 1
ATOM 1594 O O . THR B 1 43 ? -12.133 -40.469 -23.406 1 76.19 43 THR B O 1
ATOM 1597 N N . SER B 1 44 ? -11.016 -39.688 -21.594 1 68.94 44 SER B N 1
ATOM 1598 C CA . SER B 1 44 ? -10.781 -41.062 -21.156 1 68.94 44 SER B CA 1
ATOM 1599 C C . SER B 1 44 ? -12.078 -41.719 -20.688 1 68.94 44 SER B C 1
ATOM 1601 O O . SER B 1 44 ? -12.836 -41.125 -19.922 1 68.94 44 SER B O 1
ATOM 1603 N N . PRO B 1 45 ? -12.594 -42.469 -21.5 1 54.62 45 PRO B N 1
ATOM 1604 C CA . PRO B 1 45 ? -13.773 -43.25 -21.094 1 54.62 45 PRO B CA 1
ATOM 1605 C C . PRO B 1 45 ? -13.664 -43.781 -19.672 1 54.62 45 PRO B C 1
ATOM 1607 O O . PRO B 1 45 ? -12.578 -44.156 -19.219 1 54.62 45 PRO B O 1
ATOM 1610 N N . HIS B 1 46 ? -14.086 -43.062 -18.688 1 51.78 46 HIS B N 1
ATOM 1611 C CA . HIS B 1 46 ? -14.172 -43.75 -17.406 1 51.78 46 HIS B CA 1
ATOM 1612 C C . HIS B 1 46 ? -14.258 -45.25 -17.578 1 51.78 46 HIS B C 1
ATOM 1614 O O . HIS B 1 46 ? -15.156 -45.75 -18.25 1 51.78 46 HIS B O 1
ATOM 1620 N N . SER B 1 47 ? -13.18 -45.906 -17.719 1 47.59 47 SER B N 1
ATOM 1621 C CA . SER B 1 47 ? -13.297 -47.344 -17.484 1 47.59 47 SER B CA 1
ATOM 1622 C C . SER B 1 47 ? -14.344 -47.656 -16.438 1 47.59 47 SER B C 1
ATOM 1624 O O . SER B 1 47 ? -14.18 -47.281 -15.266 1 47.59 47 SER B O 1
ATOM 1626 N N . ALA B 1 48 ? -15.57 -47.562 -16.719 1 46.16 48 ALA B N 1
ATOM 1627 C CA . ALA B 1 48 ? -16.625 -48.125 -15.891 1 46.16 48 ALA B CA 1
ATOM 1628 C C . ALA B 1 48 ? -16.156 -49.406 -15.195 1 46.16 48 ALA B C 1
ATOM 1630 O O . ALA B 1 48 ? -15.82 -50.375 -15.852 1 46.16 48 ALA B O 1
ATOM 1631 N N . LYS B 1 49 ? -15.453 -49.344 -14.18 1 45.28 49 LYS B N 1
ATOM 1632 C CA . LYS B 1 49 ? -15.594 -50.594 -13.438 1 45.28 49 LYS B CA 1
ATOM 1633 C C . LYS B 1 49 ? -17.016 -51.125 -13.523 1 45.28 49 LYS B C 1
ATOM 1635 O O . LYS B 1 49 ? -17.969 -50.469 -13.117 1 45.28 49 LYS B O 1
ATOM 1640 N N . ILE B 1 50 ? -17.297 -51.906 -14.555 1 43.72 50 ILE B N 1
ATOM 1641 C CA . ILE B 1 50 ? -18.484 -52.75 -14.664 1 43.72 50 ILE B CA 1
ATOM 1642 C C . ILE B 1 50 ? -18.781 -53.406 -13.312 1 43.72 50 ILE B C 1
ATOM 1644 O O . ILE B 1 50 ? -18.203 -54.438 -12.977 1 43.72 50 ILE B O 1
ATOM 1648 N N . THR B 1 51 ? -18.625 -52.812 -12.203 1 45.84 51 THR B N 1
ATOM 1649 C CA . THR B 1 51 ? -19.312 -53.625 -11.211 1 45.84 51 THR B CA 1
ATOM 1650 C C . THR B 1 51 ? -20.75 -53.875 -11.617 1 45.84 51 THR B C 1
ATOM 1652 O O . THR B 1 51 ? -21.375 -53.031 -12.273 1 45.84 51 THR B O 1
ATOM 1655 N N . GLY B 1 52 ? -21.125 -55.156 -11.797 1 49.06 52 GLY B N 1
ATOM 1656 C CA . GLY B 1 52 ? -22.344 -55.844 -12.188 1 49.06 52 GLY B CA 1
ATOM 1657 C C . GLY B 1 52 ? -23.594 -55.031 -11.898 1 49.06 52 GLY B C 1
ATOM 1658 O O . GLY B 1 52 ? -24.719 -55.5 -12.094 1 49.06 52 GLY B O 1
ATOM 1659 N N . VAL B 1 53 ? -23.609 -54.281 -10.82 1 48.72 53 VAL B N 1
ATOM 1660 C CA . VAL B 1 53 ? -24.953 -53.781 -10.57 1 48.72 53 VAL B CA 1
ATOM 1661 C C . VAL B 1 53 ? -25.297 -52.656 -11.539 1 48.72 53 VAL B C 1
ATOM 1663 O O . VAL B 1 53 ? -24.469 -51.75 -11.75 1 48.72 53 VAL B O 1
ATOM 1666 N N . PRO B 1 54 ? -26.078 -52.969 -12.555 1 50.09 54 PRO B N 1
ATOM 1667 C CA . PRO B 1 54 ? -26.594 -51.906 -13.406 1 50.09 54 PRO B CA 1
ATOM 1668 C C . PRO B 1 54 ? -26.75 -50.594 -12.664 1 50.09 54 PRO B C 1
ATOM 1670 O O . PRO B 1 54 ? -27.594 -50.469 -11.766 1 50.09 54 PRO B O 1
ATOM 1673 N N . GLY B 1 55 ? -25.859 -50.156 -12.047 1 47.25 55 GLY B N 1
ATOM 1674 C CA . GLY B 1 55 ? -26.188 -48.906 -11.414 1 47.25 55 GLY B CA 1
ATOM 1675 C C . GLY B 1 55 ? -26.625 -47.812 -12.398 1 47.25 55 GLY B C 1
ATOM 1676 O O . GLY B 1 55 ? -26.297 -47.906 -13.586 1 47.25 55 GLY B O 1
ATOM 1677 N N . LYS B 1 56 ? -27.625 -47.094 -12.078 1 50.78 56 LYS B N 1
ATOM 1678 C CA . LYS B 1 56 ? -28.281 -46.031 -12.828 1 50.78 56 LYS B CA 1
ATOM 1679 C C . LYS B 1 56 ? -27.25 -45.094 -13.453 1 50.78 56 LYS B C 1
ATOM 1681 O O . LYS B 1 56 ? -26.469 -44.469 -12.742 1 50.78 56 LYS B O 1
ATOM 1686 N N . HIS B 1 57 ? -26.688 -45.531 -14.523 1 51.94 57 HIS B N 1
ATOM 1687 C CA . HIS B 1 57 ? -25.953 -44.531 -15.289 1 51.94 57 HIS B CA 1
ATOM 1688 C C . HIS B 1 57 ? -26.703 -43.219 -15.289 1 51.94 57 HIS B C 1
ATOM 1690 O O . HIS B 1 57 ? -27.781 -43.094 -15.867 1 51.94 57 HIS B O 1
ATOM 1696 N N . ASN B 1 58 ? -26.609 -42.562 -14.305 1 59.59 58 ASN B N 1
ATOM 1697 C CA . ASN B 1 58 ? -27.234 -41.219 -14.352 1 59.59 58 ASN B CA 1
ATOM 1698 C C . ASN B 1 58 ? -26.578 -40.344 -15.422 1 59.59 58 ASN B C 1
ATOM 1700 O O . ASN B 1 58 ? -25.406 -40 -15.305 1 59.59 58 ASN B O 1
ATOM 1704 N N . PRO B 1 59 ? -27.172 -40.406 -16.625 1 59.97 59 PRO B N 1
ATOM 1705 C CA . PRO B 1 59 ? -26.719 -39.531 -17.688 1 59.97 59 PRO B CA 1
ATOM 1706 C C . PRO B 1 59 ? -26.281 -38.156 -17.172 1 59.97 59 PRO B C 1
ATOM 1708 O O . PRO B 1 59 ? -25.422 -37.5 -17.781 1 59.97 59 PRO B O 1
ATOM 1711 N N . LYS B 1 60 ? -26.922 -37.719 -16.188 1 61.53 60 LYS B N 1
ATOM 1712 C CA . LYS B 1 60 ? -26.609 -36.406 -15.633 1 61.53 60 LYS B CA 1
ATOM 1713 C C . LYS B 1 60 ? -25.203 -36.344 -15.031 1 61.53 60 LYS B C 1
ATOM 1715 O O . LYS B 1 60 ? -24.594 -35.281 -14.945 1 61.53 60 LYS B O 1
ATOM 1720 N N . SER B 1 61 ? -24.812 -37.688 -14.906 1 74.38 61 SER B N 1
ATOM 1721 C CA . SER B 1 61 ? -23.516 -37.812 -14.258 1 74.38 61 SER B CA 1
ATOM 1722 C C . SER B 1 61 ? -22.391 -37.406 -15.211 1 74.38 61 SER B C 1
ATOM 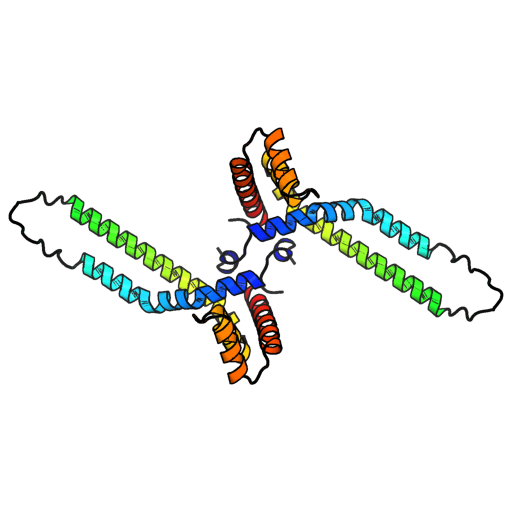1724 O O . SER B 1 61 ? -21.453 -36.719 -14.828 1 74.38 61 SER B O 1
ATOM 1726 N N . GLY B 1 62 ? -22.578 -37.781 -16.422 1 72.94 62 GLY B N 1
ATOM 1727 C CA . GLY B 1 62 ? -21.578 -37.469 -17.453 1 72.94 62 GLY B CA 1
ATOM 1728 C C . GLY B 1 62 ? -21.547 -36 -17.797 1 72.94 62 GLY B C 1
ATOM 1729 O O . GLY B 1 62 ? -20.469 -35.406 -17.938 1 72.94 62 GLY B O 1
ATOM 1730 N N . GLU B 1 63 ? -22.719 -35.438 -17.922 1 78.56 63 GLU B N 1
ATOM 1731 C CA . GLU B 1 63 ? -22.844 -34 -18.219 1 78.56 63 GLU B CA 1
ATOM 1732 C C . GLU B 1 63 ? -22.281 -33.156 -17.078 1 78.56 63 GLU B C 1
ATOM 1734 O O . GLU B 1 63 ? -21.625 -32.156 -17.328 1 78.56 63 GLU B O 1
ATOM 1739 N N . GLU B 1 64 ? -22.547 -33.594 -15.922 1 83.25 64 GLU B N 1
ATOM 1740 C CA . GLU B 1 64 ? -22.031 -32.875 -14.75 1 83.25 64 GLU B CA 1
ATOM 1741 C C . GLU B 1 64 ? -20.516 -32.938 -14.695 1 83.25 64 GLU B C 1
ATOM 1743 O O . GLU B 1 64 ? -19.859 -31.953 -14.359 1 83.25 64 GLU B O 1
ATOM 1748 N N . ARG B 1 65 ? -20.062 -34.062 -15.062 1 82.5 65 ARG B N 1
ATOM 1749 C CA . ARG B 1 65 ? -18.609 -34.25 -15.094 1 82.5 65 ARG B CA 1
ATOM 1750 C C . ARG B 1 65 ? -17.969 -33.344 -16.156 1 82.5 65 ARG B C 1
ATOM 1752 O O . ARG B 1 65 ? -16.953 -32.719 -15.914 1 82.5 65 ARG B O 1
ATOM 1759 N N . LEU B 1 66 ? -18.578 -33.312 -17.266 1 85.44 66 LEU B N 1
ATOM 1760 C CA . LEU B 1 66 ? -18.094 -32.5 -18.359 1 85.44 66 LEU B CA 1
ATOM 1761 C C . LEU B 1 66 ? -18.141 -31.016 -17.969 1 85.44 66 LEU B C 1
ATOM 1763 O O . LEU B 1 66 ? -17.203 -30.266 -18.266 1 85.44 66 LEU B O 1
ATOM 1767 N N . ALA B 1 67 ? -19.219 -30.656 -17.328 1 85.88 67 ALA B N 1
ATOM 1768 C CA . ALA B 1 67 ? -19.375 -29.266 -16.891 1 85.88 67 ALA B CA 1
ATOM 1769 C C . ALA B 1 67 ? -18.297 -28.891 -15.875 1 85.88 67 ALA B C 1
ATOM 1771 O O . ALA B 1 67 ? -17.734 -27.797 -15.922 1 85.88 67 ALA B O 1
ATOM 1772 N N . ALA B 1 68 ? -17.969 -29.797 -15.008 1 87.62 68 ALA B N 1
ATOM 1773 C CA . ALA B 1 68 ? -16.938 -29.578 -13.992 1 87.62 68 ALA B CA 1
ATOM 1774 C C . ALA B 1 68 ? -15.57 -29.422 -14.633 1 87.62 68 ALA B C 1
ATOM 1776 O O . ALA B 1 68 ? -14.781 -28.562 -14.219 1 87.62 68 ALA B O 1
ATOM 1777 N N . CYS B 1 69 ? -15.352 -30.25 -15.672 1 86.56 69 CYS B N 1
ATOM 1778 C CA . CYS B 1 69 ? -14.078 -30.172 -16.375 1 86.56 69 CYS B CA 1
ATOM 1779 C C . CYS B 1 69 ? -13.945 -28.844 -17.109 1 86.56 69 CYS B C 1
ATOM 1781 O O . CYS B 1 69 ? -12.875 -28.219 -17.078 1 86.56 69 CYS B O 1
ATOM 1783 N N . LEU B 1 70 ? -15.016 -28.422 -17.656 1 89.31 70 LEU B N 1
ATOM 1784 C CA . LEU B 1 70 ? -15.008 -27.156 -18.359 1 89.31 70 LEU B CA 1
ATOM 1785 C C . LEU B 1 70 ? -14.781 -25.984 -17.391 1 89.31 70 LEU B C 1
ATOM 1787 O O . LEU B 1 70 ? -14.039 -25.047 -17.703 1 89.31 70 LEU B O 1
ATOM 1791 N N . ASP B 1 71 ? -15.383 -26.109 -16.266 1 92.06 71 ASP B N 1
ATOM 1792 C CA . ASP B 1 71 ? -15.172 -25.109 -15.234 1 92.06 71 ASP B CA 1
ATOM 1793 C C . ASP B 1 71 ? -13.711 -25.062 -14.805 1 92.06 71 ASP B C 1
ATOM 1795 O O . ASP B 1 71 ? -13.148 -23.969 -14.625 1 92.06 71 ASP B O 1
ATOM 1799 N N . GLU B 1 72 ? -13.141 -26.188 -14.695 1 91.81 72 GLU B N 1
ATOM 1800 C CA . GLU B 1 72 ? -11.742 -26.281 -14.305 1 91.81 72 GLU B CA 1
ATOM 1801 C C . GLU B 1 72 ? -10.828 -25.656 -15.352 1 91.81 72 GLU B C 1
ATOM 1803 O O . GLU B 1 72 ? -9.875 -24.953 -15.023 1 91.81 72 GLU B O 1
ATOM 1808 N N . ILE B 1 73 ? -11.148 -25.859 -16.516 1 91.31 73 ILE B N 1
ATOM 1809 C CA . ILE B 1 73 ? -10.367 -25.312 -17.625 1 91.31 73 ILE B CA 1
ATOM 1810 C C . ILE B 1 73 ? -10.477 -23.781 -17.625 1 91.31 73 ILE B C 1
ATOM 1812 O O . ILE B 1 73 ? -9.484 -23.094 -17.812 1 91.31 73 ILE B O 1
ATOM 1816 N N . ASP B 1 74 ? -11.664 -23.375 -17.406 1 92.81 74 ASP B N 1
ATOM 1817 C CA . ASP B 1 74 ? -11.883 -21.938 -17.375 1 92.81 74 ASP B CA 1
ATOM 1818 C C . ASP B 1 74 ? -11.055 -21.266 -16.281 1 92.81 74 ASP B C 1
ATOM 1820 O O . ASP B 1 74 ? -10.516 -20.188 -16.469 1 92.81 74 ASP B O 1
ATOM 1824 N N . VAL B 1 75 ? -10.961 -21.938 -15.195 1 94.06 75 VAL B N 1
ATOM 1825 C CA . VAL B 1 75 ? -10.172 -21.422 -14.078 1 94.06 75 VAL B CA 1
ATOM 1826 C C . VAL B 1 75 ? -8.695 -21.359 -14.477 1 94.06 75 VAL B C 1
ATOM 1828 O O . VAL B 1 75 ? -8.023 -20.359 -14.227 1 94.06 75 VAL B O 1
ATOM 1831 N N . LEU B 1 76 ? -8.25 -22.375 -15.141 1 92.81 76 LEU B N 1
ATOM 1832 C CA . LEU B 1 76 ? -6.852 -22.438 -15.547 1 92.81 76 LEU B CA 1
ATOM 1833 C C . LEU B 1 76 ? -6.535 -21.359 -16.578 1 92.81 76 LEU B C 1
ATOM 1835 O O . LEU B 1 76 ? -5.465 -20.75 -16.547 1 92.81 76 LEU B O 1
ATOM 1839 N N . LYS B 1 77 ? -7.473 -21.172 -17.406 1 93.31 77 LYS B N 1
ATOM 1840 C CA . LYS B 1 77 ? -7.285 -20.156 -18.438 1 93.31 77 LYS B CA 1
ATOM 1841 C C . LYS B 1 77 ? -7.219 -18.766 -17.828 1 93.31 77 LYS B C 1
ATOM 1843 O O . LYS B 1 77 ? -6.434 -17.922 -18.266 1 93.31 77 LYS B O 1
ATOM 1848 N N . GLU B 1 78 ? -8.039 -18.625 -16.922 1 94.56 78 GLU B N 1
ATOM 1849 C CA . GLU B 1 78 ? -8.016 -17.344 -16.219 1 94.56 78 GLU B CA 1
ATOM 1850 C C . GLU B 1 78 ? -6.707 -17.141 -15.469 1 94.56 78 GLU B C 1
ATOM 1852 O O . GLU B 1 78 ? -6.152 -16.047 -15.469 1 94.56 78 GLU B O 1
ATOM 1857 N N . ARG B 1 79 ? -6.238 -18.156 -14.891 1 94.25 79 ARG B N 1
ATOM 1858 C CA . ARG B 1 79 ? -4.961 -18.078 -14.188 1 94.25 79 ARG B CA 1
ATOM 1859 C C . ARG B 1 79 ? -3.824 -17.766 -15.156 1 94.25 79 ARG B C 1
ATOM 1861 O O . ARG B 1 79 ? -2.922 -17 -14.836 1 94.25 79 ARG B O 1
ATOM 1868 N N . TYR B 1 80 ? -3.932 -18.391 -16.266 1 95 80 TYR B N 1
ATOM 1869 C CA . TYR B 1 80 ? -2.922 -18.156 -17.297 1 95 80 TYR B CA 1
ATOM 1870 C C . TYR B 1 80 ? -2.947 -16.703 -17.75 1 95 80 TYR B C 1
ATOM 1872 O O . TYR B 1 80 ? -1.9 -16.062 -17.875 1 95 80 TYR B O 1
ATOM 1880 N N . ARG B 1 81 ? -4.082 -16.234 -18.047 1 94.88 81 ARG B N 1
ATOM 1881 C CA . ARG B 1 81 ? -4.238 -14.852 -18.469 1 94.88 81 ARG B CA 1
ATOM 1882 C C . ARG B 1 81 ? -3.67 -13.891 -17.438 1 94.88 81 ARG B C 1
ATOM 1884 O O . ARG B 1 81 ? -2.961 -12.945 -17.781 1 94.88 81 ARG B O 1
ATOM 1891 N N . ARG B 1 82 ? -3.916 -14.125 -16.203 1 94.25 82 ARG B N 1
ATOM 1892 C CA . ARG B 1 82 ? -3.418 -13.297 -15.102 1 94.25 82 ARG B CA 1
ATOM 1893 C C . ARG B 1 82 ? -1.894 -13.328 -15.047 1 94.25 82 ARG B C 1
ATOM 1895 O O . ARG B 1 82 ? -1.257 -12.297 -14.82 1 94.25 82 ARG B O 1
ATOM 1902 N N . ALA B 1 83 ? -1.403 -14.516 -15.211 1 96.62 83 ALA B N 1
ATOM 1903 C CA . ALA B 1 83 ? 0.049 -14.664 -15.188 1 96.62 83 ALA B CA 1
ATOM 1904 C C . ALA B 1 83 ? 0.7 -13.898 -16.344 1 96.62 83 ALA B C 1
ATOM 1906 O O . ALA B 1 83 ? 1.748 -13.273 -16.156 1 96.62 83 ALA B O 1
ATOM 1907 N N . LEU B 1 84 ? 0.051 -13.906 -17.453 1 96.12 84 LEU B N 1
ATOM 1908 C CA . LEU B 1 84 ? 0.566 -13.18 -18.609 1 96.12 84 LEU B CA 1
ATOM 1909 C C . LEU B 1 84 ? 0.53 -11.672 -18.359 1 96.12 84 LEU B C 1
ATOM 1911 O O . LEU B 1 84 ? 1.491 -10.969 -18.672 1 96.12 84 LEU B O 1
ATOM 1915 N N . GLU B 1 85 ? -0.546 -11.281 -17.875 1 96.31 85 GLU B N 1
ATOM 1916 C CA . GLU B 1 85 ? -0.687 -9.859 -17.562 1 96.31 85 GLU B CA 1
ATOM 1917 C C . GLU B 1 85 ? 0.361 -9.414 -16.547 1 96.31 85 GLU B C 1
ATOM 1919 O O . GLU B 1 85 ? 0.944 -8.336 -16.688 1 96.31 85 GLU B O 1
ATOM 1924 N N . TYR B 1 86 ? 0.527 -10.25 -15.602 1 96.81 86 TYR B N 1
ATOM 1925 C CA . TYR B 1 86 ? 1.555 -9.984 -14.602 1 96.81 86 TYR B CA 1
ATOM 1926 C C . TYR B 1 86 ? 2.924 -9.828 -15.25 1 96.81 86 TYR B C 1
ATOM 1928 O O . TYR B 1 86 ? 3.643 -8.867 -14.977 1 96.81 86 TYR B O 1
ATOM 1936 N N . MET B 1 87 ? 3.275 -10.711 -16.078 1 97.25 87 MET B N 1
ATOM 1937 C CA . MET B 1 87 ? 4.605 -10.695 -16.688 1 97.25 87 MET B CA 1
ATOM 1938 C C . MET B 1 87 ? 4.773 -9.484 -17.594 1 97.25 87 MET B C 1
ATOM 1940 O O . MET B 1 87 ? 5.844 -8.875 -17.625 1 97.25 87 MET B O 1
ATOM 1944 N N . GLU B 1 88 ? 3.748 -9.148 -18.312 1 96.62 88 GLU B N 1
ATOM 1945 C CA . GLU B 1 88 ? 3.789 -7.996 -19.203 1 96.62 88 GLU B CA 1
ATOM 1946 C C . GLU B 1 88 ? 4.012 -6.703 -18.422 1 96.62 88 GLU B C 1
ATOM 1948 O O . GLU B 1 88 ? 4.664 -5.777 -18.922 1 96.62 88 GLU B O 1
ATOM 1953 N N . TRP B 1 89 ? 3.531 -6.691 -17.234 1 96.5 89 TRP B N 1
ATOM 1954 C CA . TRP B 1 89 ? 3.652 -5.52 -16.359 1 96.5 89 TRP B CA 1
ATOM 1955 C C . TRP B 1 89 ? 4.984 -5.531 -15.617 1 96.5 89 TRP B C 1
ATOM 1957 O O . TRP B 1 89 ? 5.672 -4.508 -15.555 1 96.5 89 TRP B O 1
ATOM 1967 N N . PHE B 1 90 ? 5.375 -6.672 -15.102 1 97.69 90 PHE B N 1
ATOM 1968 C CA . PHE B 1 90 ? 6.484 -6.789 -14.164 1 97.69 90 PHE B CA 1
ATOM 1969 C C . PHE B 1 90 ? 7.812 -6.887 -14.906 1 97.69 90 PHE B C 1
ATOM 1971 O O . PHE B 1 90 ? 8.805 -6.281 -14.5 1 97.69 90 PHE B O 1
ATOM 1978 N N . LYS B 1 91 ? 7.867 -7.57 -15.953 1 97.44 91 LYS B N 1
ATOM 1979 C CA . LYS B 1 91 ? 9.109 -8 -16.578 1 97.44 91 LYS B CA 1
ATOM 1980 C C . LYS B 1 91 ? 9.898 -6.805 -17.125 1 97.44 91 LYS B C 1
ATOM 1982 O O . LYS B 1 91 ? 11.117 -6.746 -16.969 1 97.44 91 LYS B O 1
ATOM 1987 N N . PRO B 1 92 ? 9.266 -5.887 -17.781 1 97.69 92 PRO B N 1
ATOM 1988 C CA . PRO B 1 92 ? 10.047 -4.746 -18.25 1 97.69 92 PRO B CA 1
ATOM 1989 C C . PRO B 1 92 ? 10.75 -4.004 -17.109 1 97.69 92 PRO B C 1
ATOM 1991 O O . PRO B 1 92 ? 11.898 -3.57 -17.266 1 97.69 92 PRO B O 1
ATOM 1994 N N . ALA B 1 93 ? 10.078 -3.814 -16.016 1 98 93 ALA B N 1
ATOM 1995 C CA . ALA B 1 93 ? 10.68 -3.176 -14.836 1 98 93 ALA B CA 1
ATOM 1996 C C . ALA B 1 93 ? 11.812 -4.02 -14.273 1 98 93 ALA B C 1
ATOM 1998 O O . ALA B 1 93 ? 12.875 -3.494 -13.922 1 98 93 ALA B O 1
ATOM 1999 N N . TRP B 1 94 ? 11.609 -5.285 -14.258 1 98.06 94 TRP B N 1
ATOM 2000 C CA . TRP B 1 94 ? 12.602 -6.23 -13.758 1 98.06 94 TRP B CA 1
ATOM 2001 C C . TRP B 1 94 ? 13.859 -6.207 -14.617 1 98.06 94 TRP B C 1
ATOM 2003 O O . TRP B 1 94 ? 14.969 -6.121 -14.102 1 98.06 94 TRP B O 1
ATOM 2013 N N . ASP B 1 95 ? 13.625 -6.148 -15.891 1 98.12 95 ASP B N 1
ATOM 2014 C CA . ASP B 1 95 ? 14.727 -6.219 -16.844 1 98.12 95 ASP B CA 1
ATOM 2015 C C . ASP B 1 95 ? 15.531 -4.918 -16.844 1 98.12 95 ASP B C 1
ATOM 2017 O O . ASP B 1 95 ? 16.688 -4.898 -17.25 1 98.12 95 ASP B O 1
ATOM 2021 N N . ALA B 1 96 ? 14.914 -3.918 -16.406 1 98.25 96 ALA B N 1
ATOM 2022 C CA . ALA B 1 96 ? 15.586 -2.623 -16.359 1 98.25 96 ALA B CA 1
ATOM 2023 C C . ALA B 1 96 ? 16.531 -2.531 -15.164 1 98.25 96 ALA B C 1
ATOM 2025 O O . ALA B 1 96 ? 17.391 -1.648 -15.117 1 98.25 96 ALA B O 1
ATOM 2026 N N . LEU B 1 97 ? 16.375 -3.4 -14.234 1 98.44 97 LEU B N 1
ATOM 2027 C CA . LEU B 1 97 ? 17.25 -3.404 -13.062 1 98.44 97 LEU B CA 1
ATOM 2028 C C . LEU B 1 97 ? 18.641 -3.934 -13.43 1 98.44 97 LEU B C 1
ATOM 2030 O O . LEU B 1 97 ? 18.766 -4.879 -14.211 1 98.44 97 LEU B O 1
ATOM 2034 N N . PRO B 1 98 ? 19.609 -3.332 -12.797 1 98.44 98 PRO B N 1
ATOM 2035 C CA . PRO B 1 98 ? 20.938 -3.949 -12.906 1 98.44 98 PRO B CA 1
ATOM 2036 C C . PRO B 1 98 ? 20.953 -5.391 -12.406 1 98.44 98 PRO B C 1
ATOM 2038 O O . PRO B 1 98 ? 20.219 -5.734 -11.477 1 98.44 98 PRO B O 1
ATOM 2041 N N . GLU B 1 99 ? 21.812 -6.207 -12.914 1 98 99 GLU B N 1
ATOM 2042 C CA . GLU B 1 99 ? 21.922 -7.629 -12.586 1 98 99 GLU B CA 1
ATOM 2043 C C . GLU B 1 99 ? 22.141 -7.844 -11.094 1 98 99 GLU B C 1
ATOM 2045 O O . GLU B 1 99 ? 21.578 -8.766 -10.5 1 98 99 GLU B O 1
ATOM 2050 N N . GLU B 1 100 ? 22.938 -6.996 -10.586 1 98.25 100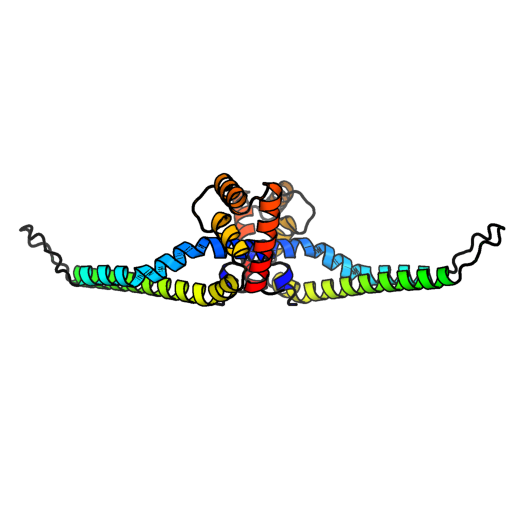 GLU B N 1
ATOM 2051 C CA . GLU B 1 100 ? 23.219 -7.113 -9.156 1 98.25 100 GLU B CA 1
ATOM 2052 C C . GLU B 1 100 ? 21.938 -6.941 -8.328 1 98.25 100 GLU B C 1
ATOM 2054 O O . GLU B 1 100 ? 21.703 -7.695 -7.387 1 98.25 100 GLU B O 1
ATOM 2059 N N . GLU B 1 101 ? 21.094 -5.957 -8.703 1 98.69 101 GLU B N 1
ATOM 2060 C CA . GLU B 1 101 ? 19.844 -5.711 -8 1 98.69 101 GLU B CA 1
ATOM 2061 C C . GLU B 1 101 ? 18.859 -6.867 -8.195 1 98.69 101 GLU B C 1
ATOM 2063 O O . GLU B 1 101 ? 18.172 -7.266 -7.258 1 98.69 101 GLU B O 1
ATOM 2068 N N . GLN B 1 102 ? 18.844 -7.402 -9.375 1 98.62 102 GLN B N 1
ATOM 2069 C CA . GLN B 1 102 ? 18.016 -8.57 -9.633 1 98.62 102 GLN B CA 1
ATOM 2070 C C . GLN B 1 102 ? 18.438 -9.742 -8.742 1 98.62 102 GLN B C 1
ATOM 2072 O O . GLN B 1 102 ? 17.578 -10.43 -8.18 1 98.62 102 GLN B O 1
ATOM 2077 N N . PHE B 1 103 ? 19.703 -9.922 -8.633 1 98.5 103 PHE B N 1
ATOM 2078 C CA . PHE B 1 103 ? 20.234 -11.023 -7.832 1 98.5 103 PHE B CA 1
ATOM 2079 C C . PHE B 1 103 ? 19.828 -10.867 -6.371 1 98.5 103 PHE B C 1
ATOM 2081 O O . PHE B 1 103 ? 19.328 -11.82 -5.758 1 98.5 103 PHE B O 1
ATOM 2088 N N . ILE B 1 104 ? 20 -9.688 -5.863 1 98.75 104 ILE B N 1
ATOM 2089 C CA . ILE B 1 104 ? 19.719 -9.398 -4.461 1 98.75 104 ILE B CA 1
ATOM 2090 C C . ILE B 1 104 ? 18.234 -9.633 -4.176 1 98.75 104 ILE B C 1
ATOM 2092 O O . ILE B 1 104 ? 17.891 -10.328 -3.223 1 98.75 104 ILE B O 1
ATOM 2096 N N . LEU B 1 105 ? 17.391 -9.102 -5.004 1 98.69 105 LEU B N 1
ATOM 2097 C CA . LEU B 1 105 ? 15.953 -9.219 -4.789 1 98.69 105 LEU B CA 1
ATOM 2098 C C . LEU B 1 105 ? 15.492 -10.656 -4.977 1 98.69 105 LEU B C 1
ATOM 2100 O O . LEU B 1 105 ? 14.578 -11.117 -4.281 1 98.69 105 LEU B O 1
ATOM 2104 N N . THR B 1 106 ? 16.109 -11.398 -5.836 1 98.38 106 THR B N 1
ATOM 2105 C CA . THR B 1 106 ? 15.773 -12.805 -6.043 1 98.38 106 THR B CA 1
ATOM 2106 C C . THR B 1 106 ? 16.094 -13.625 -4.797 1 98.38 106 THR B C 1
ATOM 2108 O O . THR B 1 106 ? 15.273 -14.43 -4.355 1 98.38 106 THR B O 1
ATOM 2111 N N . GLU B 1 107 ? 17.234 -13.375 -4.211 1 98.06 107 GLU B N 1
ATOM 2112 C CA . GLU B 1 107 ? 17.656 -14.117 -3.023 1 98.06 107 GLU B CA 1
ATOM 2113 C C . GLU B 1 107 ? 16.719 -13.844 -1.847 1 98.06 107 GLU B C 1
ATOM 2115 O O . GLU B 1 107 ? 16.359 -14.766 -1.111 1 98.06 107 GLU B O 1
ATOM 2120 N N . PHE B 1 108 ? 16.281 -12.625 -1.762 1 98.25 108 PHE B N 1
ATOM 2121 C CA . PHE B 1 108 ? 15.508 -12.234 -0.597 1 98.25 108 PHE B CA 1
ATOM 2122 C C . PHE B 1 108 ? 14.047 -12.641 -0.763 1 98.25 108 PHE B C 1
ATOM 2124 O O . PHE B 1 108 ? 13.398 -13.062 0.199 1 98.25 108 PHE B O 1
ATOM 2131 N N . PHE B 1 109 ? 13.508 -12.531 -2.049 1 98.06 109 PHE B N 1
ATOM 2132 C CA . PHE B 1 109 ? 12.047 -12.5 -2.119 1 98.06 109 PHE B CA 1
ATOM 2133 C C . PHE B 1 109 ? 11.531 -13.555 -3.086 1 98.06 109 PHE B C 1
ATOM 2135 O O . PHE B 1 109 ? 10.344 -13.898 -3.062 1 98.06 109 PHE B O 1
ATOM 2142 N N . VAL B 1 110 ? 12.305 -14.039 -3.949 1 97.31 110 VAL B N 1
ATOM 2143 C CA . VAL B 1 110 ? 11.836 -14.961 -4.98 1 97.31 110 VAL B CA 1
ATOM 2144 C C . VAL B 1 110 ? 12.219 -16.391 -4.609 1 97.31 110 VAL B C 1
ATOM 2146 O O . VAL B 1 110 ? 11.383 -17.297 -4.66 1 97.31 110 VAL B O 1
ATOM 2149 N N . ASN B 1 111 ? 13.445 -16.484 -4.16 1 94.81 111 ASN B N 1
ATOM 2150 C CA . ASN B 1 111 ? 13.93 -17.797 -3.77 1 94.81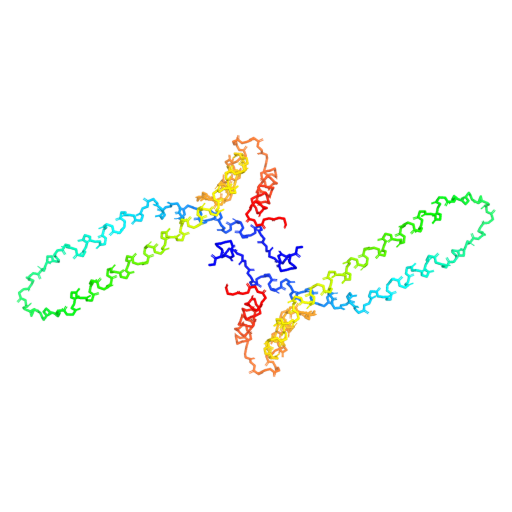 111 ASN B CA 1
ATOM 2151 C C . ASN B 1 111 ? 13.305 -18.25 -2.451 1 94.81 111 ASN B C 1
ATOM 2153 O O . ASN B 1 111 ? 12.93 -17.422 -1.62 1 94.81 111 ASN B O 1
ATOM 2157 N N . ASP B 1 112 ? 13.188 -19.531 -2.307 1 92.81 112 ASP B N 1
ATOM 2158 C CA . ASP B 1 112 ? 12.656 -20.109 -1.079 1 92.81 112 ASP B CA 1
ATOM 2159 C C . ASP B 1 112 ? 13.766 -20.406 -0.077 1 92.81 112 ASP B C 1
ATOM 2161 O O . ASP B 1 112 ? 14.047 -21.562 0.226 1 92.81 112 ASP B O 1
ATOM 2165 N N . VAL B 1 113 ? 14.391 -19.469 0.402 1 94.25 113 VAL B N 1
ATOM 2166 C CA . VAL B 1 113 ? 15.453 -19.609 1.396 1 94.25 113 VAL B CA 1
ATOM 2167 C C . VAL B 1 113 ? 15.195 -18.656 2.562 1 94.25 113 VAL B C 1
ATOM 2169 O O . VAL B 1 113 ? 14.398 -17.719 2.445 1 94.25 113 VAL B O 1
ATOM 2172 N N . SER B 1 114 ? 15.773 -18.938 3.613 1 96.81 114 SER B N 1
ATOM 2173 C CA . SER B 1 114 ? 15.633 -18.078 4.785 1 96.81 114 SER B CA 1
ATOM 2174 C C . SER B 1 114 ? 16.328 -16.734 4.586 1 96.81 114 SER B C 1
ATOM 2176 O O . SER B 1 114 ? 17.234 -16.625 3.744 1 96.81 114 SER B O 1
ATOM 2178 N N . LYS B 1 115 ? 15.875 -15.789 5.285 1 95.81 115 LYS B N 1
ATOM 2179 C CA . LYS B 1 115 ? 16.5 -14.469 5.246 1 95.81 115 LYS B CA 1
ATOM 2180 C C . LYS B 1 115 ? 18 -14.562 5.535 1 95.81 115 LYS B C 1
ATOM 2182 O O . LYS B 1 115 ? 18.812 -13.906 4.879 1 95.81 115 LYS B O 1
ATOM 2187 N N . THR B 1 116 ? 18.375 -15.398 6.504 1 97.12 116 THR B N 1
ATOM 2188 C CA . THR B 1 116 ? 19.766 -15.57 6.895 1 97.12 116 THR B CA 1
ATOM 2189 C C . THR B 1 116 ? 20.578 -16.156 5.75 1 97.12 116 THR B C 1
ATOM 2191 O O . THR B 1 116 ? 21.703 -15.727 5.488 1 97.12 116 THR B O 1
ATOM 2194 N N . GLU B 1 117 ? 20.031 -17.109 5.105 1 97.88 117 GLU B N 1
ATOM 2195 C CA . GLU B 1 117 ? 20.688 -17.734 3.969 1 97.88 117 GLU B CA 1
ATOM 2196 C C . GLU B 1 117 ? 20.828 -16.766 2.805 1 97.88 117 GLU B C 1
ATOM 2198 O O . GLU B 1 117 ? 21.859 -16.75 2.119 1 97.88 117 GLU B O 1
ATOM 2203 N N . ALA B 1 118 ? 19.812 -15.984 2.588 1 98.06 118 ALA B N 1
ATOM 2204 C CA . ALA B 1 118 ? 19.859 -14.977 1.532 1 98.06 118 ALA B CA 1
ATOM 2205 C C . ALA B 1 118 ? 21 -13.992 1.771 1 98.06 118 ALA B C 1
ATOM 2207 O O . ALA B 1 118 ? 21.766 -13.688 0.854 1 98.06 118 ALA B O 1
ATOM 2208 N N . VAL B 1 119 ? 21.125 -13.562 3.008 1 98.19 119 VAL B N 1
ATOM 2209 C CA . VAL B 1 119 ? 22.172 -12.609 3.367 1 98.19 119 VAL B CA 1
ATOM 2210 C C . VAL B 1 119 ? 23.547 -13.25 3.15 1 98.19 119 VAL B C 1
ATOM 2212 O O . VAL B 1 119 ? 24.453 -12.609 2.609 1 98.19 119 VAL B O 1
ATOM 2215 N N . ALA B 1 120 ? 23.672 -14.469 3.578 1 98.06 120 ALA B N 1
ATOM 2216 C CA . ALA B 1 120 ? 24.922 -15.195 3.422 1 98.06 120 ALA B CA 1
ATOM 2217 C C . ALA B 1 120 ? 25.281 -15.359 1.949 1 98.06 120 ALA B C 1
ATOM 2219 O O . ALA B 1 120 ? 26.422 -15.094 1.549 1 98.06 120 ALA B O 1
ATOM 2220 N N . ASN B 1 121 ? 24.359 -15.758 1.17 1 98.06 121 ASN B N 1
ATOM 2221 C CA . ASN B 1 121 ? 24.562 -15.961 -0.26 1 98.06 121 ASN B CA 1
ATOM 2222 C C . ASN B 1 121 ? 25.031 -14.672 -0.942 1 98.06 121 ASN B C 1
ATOM 2224 O O . ASN B 1 121 ? 25.969 -14.688 -1.735 1 98.06 121 ASN B O 1
ATOM 2228 N N . ILE B 1 122 ? 24.344 -13.594 -0.688 1 98.19 122 ILE B N 1
ATOM 2229 C CA . ILE B 1 122 ? 24.641 -12.305 -1.3 1 98.19 122 ILE B CA 1
ATOM 2230 C C . ILE B 1 122 ? 26.016 -11.82 -0.833 1 98.19 122 ILE B C 1
ATOM 2232 O O . ILE B 1 122 ? 26.828 -11.367 -1.644 1 98.19 122 IL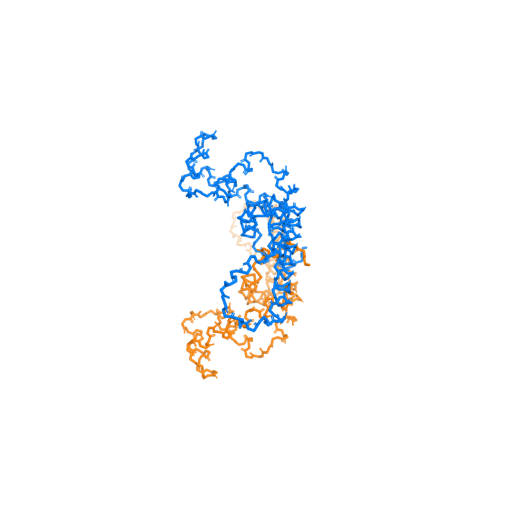E B O 1
ATOM 2236 N N . GLY B 1 123 ? 26.203 -11.906 0.489 1 98.25 123 GLY B N 1
ATOM 2237 C CA . GLY B 1 123 ? 27.484 -11.492 1.029 1 98.25 123 GLY B CA 1
ATOM 2238 C C . GLY B 1 123 ? 28.656 -12.211 0.393 1 98.25 123 GLY B C 1
ATOM 2239 O O . GLY B 1 123 ? 29.672 -11.594 0.065 1 98.25 123 GLY B O 1
ATOM 2240 N N . GLU B 1 124 ? 28.562 -13.445 0.26 1 97.81 124 GLU B N 1
ATOM 2241 C CA . GLU B 1 124 ? 29.625 -14.273 -0.329 1 97.81 124 GLU B CA 1
ATOM 2242 C C . GLU B 1 124 ? 29.828 -13.922 -1.8 1 97.81 124 GLU B C 1
ATOM 2244 O O . GLU B 1 124 ? 30.969 -13.742 -2.24 1 97.81 124 GLU B O 1
ATOM 2249 N N . LYS B 1 125 ? 28.797 -13.844 -2.531 1 97.56 125 LYS B N 1
ATOM 2250 C CA . LYS B 1 125 ? 28.891 -13.633 -3.973 1 97.56 125 LYS B CA 1
ATOM 2251 C C . LYS B 1 125 ? 29.375 -12.227 -4.297 1 97.56 125 LYS B C 1
ATOM 2253 O O . LYS B 1 125 ? 30.141 -12.031 -5.238 1 97.56 125 LYS B O 1
ATOM 2258 N N . LEU B 1 126 ? 28.969 -11.273 -3.516 1 97.69 126 LEU B N 1
ATOM 2259 C CA . LEU B 1 126 ? 29.266 -9.883 -3.838 1 97.69 126 LEU B CA 1
ATOM 2260 C C . LEU B 1 126 ? 30.344 -9.328 -2.9 1 97.69 126 LEU B C 1
ATOM 2262 O O . LEU B 1 126 ? 30.688 -8.148 -2.977 1 97.69 126 LEU B O 1
ATOM 2266 N N . PHE B 1 127 ? 30.75 -10.125 -1.979 1 97.81 127 PHE B N 1
ATOM 2267 C CA . PHE B 1 127 ? 31.797 -9.734 -1.037 1 97.81 127 PHE B CA 1
ATOM 2268 C C . PHE B 1 127 ? 31.359 -8.539 -0.205 1 97.81 127 PHE B C 1
ATOM 2270 O O . PHE B 1 127 ? 32.094 -7.555 -0.093 1 97.81 127 PHE B O 1
ATOM 2277 N N . LEU B 1 128 ? 30.188 -8.68 0.375 1 97.69 128 LEU B N 1
ATOM 2278 C CA . LEU B 1 128 ? 29.609 -7.609 1.177 1 97.69 128 LEU B CA 1
ATOM 2279 C C . LEU B 1 128 ? 29.422 -8.055 2.623 1 97.69 128 LEU B C 1
ATOM 2281 O O . LEU B 1 128 ? 29.188 -9.242 2.887 1 97.69 128 LEU B O 1
ATOM 2285 N N . GLU B 1 129 ? 29.469 -7.039 3.477 1 97.12 129 GLU B N 1
ATOM 2286 C CA . GLU B 1 129 ? 29.094 -7.289 4.863 1 97.12 129 GLU B CA 1
ATOM 2287 C C . GLU B 1 129 ? 27.578 -7.227 5.035 1 97.12 129 GLU B C 1
ATOM 2289 O O . GLU B 1 129 ? 26.875 -6.684 4.184 1 97.12 129 GLU B O 1
ATOM 2294 N N . ARG B 1 130 ? 27.156 -7.734 6.141 1 96.56 130 ARG B N 1
ATOM 2295 C CA . ARG B 1 130 ? 25.734 -7.875 6.41 1 96.56 130 ARG B CA 1
ATOM 2296 C C . ARG B 1 130 ? 25.016 -6.531 6.289 1 96.56 130 ARG B C 1
ATOM 2298 O O . ARG B 1 130 ? 23.969 -6.438 5.648 1 96.56 130 ARG B O 1
ATOM 2305 N N . ALA B 1 131 ? 25.594 -5.539 6.84 1 96.81 131 ALA B N 1
ATOM 2306 C CA . ALA B 1 131 ? 24.984 -4.211 6.824 1 96.81 131 ALA B CA 1
ATOM 2307 C C . ALA B 1 131 ? 24.859 -3.682 5.398 1 96.81 131 ALA B C 1
ATOM 2309 O O . ALA B 1 131 ? 23.859 -3.043 5.051 1 96.81 131 ALA B O 1
ATOM 2310 N N . GLN B 1 132 ? 25.766 -3.926 4.59 1 97.94 132 GLN B N 1
ATOM 2311 C CA . GLN B 1 132 ? 25.766 -3.486 3.199 1 97.94 132 GLN B CA 1
ATOM 2312 C C . GLN B 1 132 ? 24.719 -4.246 2.387 1 97.94 132 GLN B C 1
ATOM 2314 O O . GLN B 1 132 ? 24.109 -3.686 1.474 1 97.94 132 GLN B O 1
ATOM 2319 N N . VAL B 1 133 ? 24.547 -5.512 2.74 1 98.5 133 VAL B N 1
ATOM 2320 C CA . VAL B 1 133 ? 23.562 -6.336 2.041 1 98.5 133 VAL B CA 1
ATOM 2321 C C . VAL B 1 133 ? 22.172 -5.734 2.207 1 98.5 133 VAL B C 1
ATOM 2323 O O . VAL B 1 133 ? 21.422 -5.586 1.23 1 98.5 133 VAL B O 1
ATOM 2326 N N . TYR B 1 134 ? 21.875 -5.27 3.363 1 98.12 134 TYR B N 1
ATOM 2327 C CA . TYR B 1 134 ? 20.562 -4.707 3.633 1 98.12 134 TYR B CA 1
ATOM 2328 C C . TYR B 1 134 ? 20.391 -3.354 2.951 1 98.12 134 TYR B C 1
ATOM 2330 O O . TYR B 1 134 ? 19.312 -3.031 2.451 1 98.12 134 TYR B O 1
ATOM 2338 N N . ARG B 1 135 ? 21.391 -2.59 2.906 1 98.19 135 ARG B N 1
ATOM 2339 C CA . ARG B 1 135 ? 21.344 -1.292 2.238 1 98.19 135 ARG B CA 1
ATOM 2340 C C . ARG B 1 135 ? 21.109 -1.456 0.741 1 98.19 135 ARG B C 1
ATOM 2342 O O . ARG B 1 135 ? 20.312 -0.73 0.151 1 98.19 135 ARG B O 1
ATOM 2349 N N . ARG B 1 136 ? 21.797 -2.432 0.224 1 98.31 136 ARG B N 1
ATOM 2350 C CA . ARG B 1 136 ? 21.656 -2.701 -1.203 1 98.31 136 ARG B CA 1
ATOM 2351 C C . ARG B 1 136 ? 20.281 -3.25 -1.522 1 98.31 136 ARG B C 1
ATOM 2353 O O . ARG B 1 136 ? 19.703 -2.934 -2.566 1 98.31 136 ARG B O 1
ATOM 2360 N N . LYS B 1 137 ? 19.797 -4.066 -0.64 1 98.56 137 LYS B N 1
ATOM 2361 C CA . LYS B 1 137 ? 18.453 -4.594 -0.792 1 98.56 137 LYS B CA 1
ATOM 2362 C C . LYS B 1 137 ? 17.422 -3.467 -0.812 1 98.56 137 LYS B C 1
ATOM 2364 O O . LYS B 1 137 ? 16.547 -3.426 -1.69 1 98.56 137 LYS B O 1
ATOM 2369 N N . ASP B 1 138 ? 17.578 -2.584 0.104 1 98.31 138 ASP B N 1
ATOM 2370 C CA . ASP B 1 138 ? 16.641 -1.466 0.201 1 98.31 138 ASP B CA 1
ATOM 2371 C C . ASP B 1 138 ? 16.719 -0.581 -1.041 1 98.31 138 ASP B C 1
ATOM 2373 O O . ASP B 1 138 ? 15.688 -0.12 -1.542 1 98.31 138 ASP B O 1
ATOM 2377 N N . LYS B 1 139 ? 17.875 -0.339 -1.454 1 98.31 139 LYS B N 1
ATOM 2378 C CA . LYS B 1 139 ? 18.078 0.448 -2.668 1 98.31 139 LYS B CA 1
ATOM 2379 C C . LYS B 1 139 ? 17.453 -0.24 -3.877 1 98.31 139 LYS B C 1
ATOM 2381 O O . LYS B 1 139 ? 16.781 0.406 -4.691 1 98.31 139 LYS B O 1
ATOM 2386 N N . ALA B 1 140 ? 17.703 -1.529 -3.984 1 98.75 140 ALA B N 1
ATOM 2387 C CA . ALA B 1 140 ? 17.172 -2.312 -5.094 1 98.75 140 ALA B CA 1
ATOM 2388 C C . ALA B 1 140 ? 15.641 -2.324 -5.066 1 98.75 140 ALA B C 1
ATOM 2390 O O . ALA B 1 140 ? 14.992 -2.189 -6.109 1 98.75 140 ALA B O 1
ATOM 2391 N N . LEU B 1 141 ? 15.109 -2.5 -3.883 1 98.5 141 LEU B N 1
ATOM 2392 C CA . LEU B 1 141 ? 13.664 -2.52 -3.721 1 98.5 141 LEU B CA 1
ATOM 2393 C C . LEU B 1 141 ? 13.055 -1.171 -4.094 1 98.5 141 LEU B C 1
ATOM 2395 O O . LEU B 1 141 ? 12.023 -1.114 -4.758 1 98.5 141 LEU B O 1
ATOM 2399 N N . ASN B 1 142 ? 13.672 -0.084 -3.672 1 98.06 142 ASN B N 1
ATOM 2400 C CA . ASN B 1 142 ? 13.219 1.255 -4.023 1 98.06 142 ASN B CA 1
ATOM 2401 C C . ASN B 1 142 ? 13.281 1.489 -5.531 1 98.06 142 ASN B C 1
ATOM 2403 O O . ASN B 1 142 ? 12.383 2.107 -6.105 1 98.06 142 ASN B O 1
ATOM 2407 N N . HIS B 1 143 ? 14.344 1.033 -6.117 1 98.62 143 HIS B N 1
ATOM 2408 C CA . HIS B 1 143 ? 14.508 1.142 -7.562 1 98.62 143 HIS B CA 1
ATOM 2409 C C . HIS B 1 143 ? 13.398 0.393 -8.297 1 98.62 143 HIS B C 1
ATOM 2411 O O . HIS B 1 143 ? 12.797 0.929 -9.227 1 98.62 143 HIS B O 1
ATOM 2417 N N . LEU B 1 144 ? 13.133 -0.808 -7.883 1 98.5 144 LEU B N 1
ATOM 2418 C CA . LEU B 1 144 ? 12.07 -1.593 -8.5 1 98.5 144 LEU B CA 1
ATOM 2419 C C . LEU B 1 144 ? 10.711 -0.917 -8.312 1 98.5 144 LEU B C 1
ATOM 2421 O O . LEU B 1 144 ? 9.922 -0.84 -9.258 1 98.5 144 LEU B O 1
ATOM 2425 N N . ALA B 1 145 ? 10.438 -0.508 -7.078 1 97.75 145 ALA B N 1
ATOM 2426 C CA . ALA B 1 145 ? 9.172 0.166 -6.785 1 97.75 145 ALA B CA 1
ATOM 2427 C C . ALA B 1 145 ? 8.977 1.377 -7.691 1 97.75 145 ALA B C 1
ATOM 2429 O O . ALA B 1 145 ? 7.867 1.625 -8.172 1 97.75 145 ALA B O 1
ATOM 2430 N N . LEU B 1 146 ? 10.062 2.102 -7.977 1 97.25 146 LEU B N 1
ATOM 2431 C CA . LEU B 1 146 ? 10.008 3.258 -8.859 1 97.25 146 LEU B CA 1
ATOM 2432 C C . LEU B 1 146 ? 9.68 2.836 -10.289 1 97.25 146 LEU B C 1
ATOM 2434 O O . LEU B 1 146 ? 8.883 3.49 -10.969 1 97.25 146 LEU B O 1
ATOM 2438 N N . LEU B 1 147 ? 10.273 1.806 -10.766 1 97.56 147 LEU B N 1
ATOM 2439 C CA . LEU B 1 147 ? 10.078 1.323 -12.125 1 97.56 147 LEU B CA 1
ATOM 2440 C C . LEU B 1 147 ? 8.656 0.796 -12.312 1 97.56 147 LEU B C 1
ATOM 2442 O O . LEU B 1 147 ? 8.07 0.949 -13.391 1 97.56 147 LEU B O 1
ATOM 2446 N N . LEU B 1 148 ? 8.125 0.226 -11.242 1 96.75 148 LEU B N 1
ATOM 2447 C CA . LEU B 1 148 ? 6.805 -0.394 -11.336 1 96.75 148 LEU B CA 1
ATOM 2448 C C . LEU B 1 148 ? 5.703 0.653 -11.211 1 96.75 148 LEU B C 1
ATOM 2450 O O . LEU B 1 148 ? 4.68 0.565 -11.898 1 96.75 148 LEU B O 1
ATOM 2454 N N . TYR B 1 149 ? 5.875 1.599 -10.266 1 93.88 149 TYR B N 1
ATOM 2455 C CA . TYR B 1 149 ? 4.766 2.469 -9.883 1 93.88 149 TYR B CA 1
ATOM 2456 C C . TYR B 1 149 ? 5.113 3.932 -10.133 1 93.88 149 TYR B C 1
ATOM 2458 O O . TYR B 1 149 ? 4.27 4.816 -9.961 1 93.88 149 TYR B O 1
ATOM 2466 N N . GLY B 1 150 ? 6.246 4.23 -10.625 1 83.5 150 GLY B N 1
ATOM 2467 C CA . GLY B 1 150 ? 6.656 5.605 -10.875 1 83.5 150 GLY B CA 1
ATOM 2468 C C . GLY B 1 150 ? 7.035 6.352 -9.609 1 83.5 150 GLY B C 1
ATOM 2469 O O . GLY B 1 150 ? 7.047 5.773 -8.516 1 83.5 150 GLY B O 1
ATOM 2470 N N . LYS B 1 151 ? 7.539 7.641 -9.844 1 68.56 151 LYS B N 1
ATOM 2471 C CA . LYS B 1 151 ? 7.918 8.523 -8.742 1 68.56 151 LYS B CA 1
ATOM 2472 C C . LYS B 1 151 ? 6.684 9.078 -8.031 1 68.56 151 LYS B C 1
ATOM 2474 O O . LYS B 1 151 ? 5.629 9.242 -8.641 1 68.56 151 LYS B O 1
#

Radius of gyration: 30.26 Å; Cα contacts (8 Å, |Δi|>4): 225; chains: 2; bounding box: 60×106×48 Å

pLDDT: mean 88.96, std 14.88, range [41.84, 98.75]

Foldseek 3Di:
DPPVVVPDDLLVVLLVLLQCLVVLVVLQVCLVVVLVVLVCVLVVPPPPPPPVPPPPPPVVVNVVSVVVSVVVNVVSVVSNVVSVVSCVQQVVLLVPDDPLLNLLSCLCRVDDDDNVVSLVVNCVVVVDDSVVSVVSNVVSSVSSSCSRPND/DPPVVVVDDLLVVLLVLLQCLVVLVVLQVCLVVVLVVLVCVLVPPPPPPPPVPPDPPPVVVNVVSVVVSVVVNVVSVVSNVVSVVSCVQQVVLLVPDDPLLNLLSCLCRVDDDDNVVSLVVNCVVVVDDSVVSVVSNVVSSVSSSCSRPND

Secondary structure (DSSP, 8-state):
--HHHHTS-HHHHHHHHHHTHHHHHHHHHHHHHHHHHHHHHHHS-------SS-----HHHHHHHHHHHHHHHHHHHHHHHHHHHHHHHHHHHHHHS-HHHHHHHIIIIISSS-HHHHHHHHHHHHT--HHHHHHHHHHHHHHHHHHHH--/--HHHHTS-HHHHHHHHHHTHHHHHHHHHHHHHHHHHHHHHHHS-------SS-----HHHHHHHHHHHHHHHHHHHHHHHHHHHHHHHHHHHHHHS-HHHHHHHIIIIISSS-HHHHHHHHHHHHT--HHHHHHHHHHHHHHHHHHHH--

Nearest PDB structures (foldseek):
  6nuq-assembly1_A  TM=3.932E-01  e=3.132E+00  Homo sapiens
  7n59-assembly1_B  TM=2.930E-01  e=1.416E+00  Arabidopsis thaliana
  6v9z-assembly1_B  TM=3.465E-01  e=8.451E+00  Acetivibrio thermocellus ATCC 27405
  1h7c-assembly1_A  TM=3.411E-01  e=8.451E+00  Homo sapiens
  6nuq-assembly1_A  TM=3.943E-01  e=3.636E+00  Homo sapiens